Protein AF-A0A7S3TWI8-F1 (afdb_monomer)

Sequence (221 aa):
LSREEDKVALEAALCFAFPWSSYYAAEALQLSGIVAILFCGIVMATYTRVNLSHHARELTTEMFECLASIAEAFVFNYLGMAFFTFPILRSDISWRLALITLLACFVGRLHVFFFLPLTNAVRRRIARQHAEVEGKSGTSDAAHRAQRIMQAMRDAILTPAHAFVLWFSGLRGGVAFAIAAAAYGDSSFPAPCEATHTCTGEELSPGLAILQATLLIAVFT

Foldseek 3Di:
DVVVVVVLVVLLVCVVVQLVVQLVVCVVVVHHSPVRSVVSVVVCVPPVLVVHDPSSNVVNVVVVVVVVVVVLVVLLVVLLVVVVVDPPVVDPVLVVLLVVLVVVLVVVLVVLVVCLVVVLVVLVVVLVVLLVVLVVVPDPVSVVVNVVVVVVSVVVNQDVVNSVVVSQVQQVLVVVSVVSCVVPVPDDDDDDDDDDDDPDDDPDPVVNSVVSSVSSSSSRD

Mean predicted aligned error: 14.89 Å

Radius of gyration: 25.78 Å; Cα contacts (8 Å, |Δi|>4): 95; chains: 1; bounding box: 68×39×69 Å

Structure (mmCIF, N/CA/C/O backbone):
data_AF-A0A7S3TWI8-F1
#
_entry.id   AF-A0A7S3TWI8-F1
#
loop_
_atom_site.group_PDB
_atom_site.id
_atom_site.type_symbol
_atom_site.label_atom_id
_atom_site.label_alt_id
_atom_site.label_comp_id
_atom_site.label_asym_id
_atom_site.label_entity_id
_atom_site.label_seq_id
_atom_site.pdbx_PDB_ins_code
_atom_site.Cartn_x
_atom_site.Cartn_y
_atom_site.Cartn_z
_atom_site.occupancy
_atom_site.B_iso_or_equiv
_atom_site.auth_seq_id
_atom_site.auth_comp_id
_atom_site.auth_asym_id
_atom_site.auth_atom_id
_atom_site.pdbx_PDB_model_num
ATOM 1 N N . LEU A 1 1 ? 12.030 13.065 30.349 1.00 62.41 1 LEU A N 1
ATOM 2 C CA . LEU A 1 1 ? 12.008 13.362 28.905 1.00 62.41 1 LEU A CA 1
ATOM 3 C C . LEU A 1 1 ? 12.828 12.332 28.143 1.00 62.41 1 LEU A C 1
ATOM 5 O O . LEU A 1 1 ? 12.191 11.478 27.553 1.00 62.41 1 LEU A O 1
ATOM 9 N N . SER A 1 2 ? 14.152 12.265 28.320 1.00 71.56 2 SER A N 1
ATOM 10 C CA . SER A 1 2 ? 15.013 11.270 27.642 1.00 71.56 2 SER A CA 1
ATOM 11 C C . SER A 1 2 ? 14.509 9.818 27.703 1.00 71.56 2 SER A C 1
ATOM 13 O O . SER A 1 2 ? 14.341 9.178 26.677 1.00 71.56 2 SER A O 1
ATOM 15 N N . ARG A 1 3 ? 14.141 9.316 28.892 1.00 75.06 3 ARG A N 1
ATOM 16 C CA . ARG A 1 3 ? 13.665 7.924 29.047 1.00 75.06 3 ARG A CA 1
ATOM 17 C C . ARG A 1 3 ? 12.350 7.615 28.316 1.00 75.06 3 ARG A C 1
ATOM 19 O O . ARG A 1 3 ? 12.053 6.452 28.078 1.00 75.06 3 ARG A O 1
ATOM 26 N N . GLU A 1 4 ? 11.523 8.621 28.045 1.00 76.31 4 GLU A N 1
ATOM 27 C CA . GLU A 1 4 ? 10.271 8.427 27.299 1.00 76.31 4 GLU A CA 1
ATOM 28 C C . GLU A 1 4 ? 10.533 8.455 25.787 1.00 76.31 4 GLU A C 1
ATOM 30 O O . GLU A 1 4 ? 9.975 7.635 25.064 1.00 76.31 4 GLU A O 1
ATOM 35 N N . GLU A 1 5 ? 11.454 9.306 25.327 1.00 79.31 5 GLU A N 1
ATOM 36 C CA . GLU A 1 5 ? 11.923 9.322 23.934 1.00 79.31 5 GLU A CA 1
ATOM 37 C C . GLU A 1 5 ? 12.605 7.996 23.556 1.00 79.31 5 GLU A C 1
ATOM 39 O O . GLU A 1 5 ? 12.303 7.424 22.508 1.00 79.31 5 GLU A O 1
ATOM 44 N N . ASP A 1 6 ? 13.426 7.438 24.453 1.00 85.50 6 ASP A N 1
ATOM 45 C CA . ASP A 1 6 ? 14.105 6.152 24.244 1.00 85.50 6 ASP A CA 1
ATOM 46 C C . ASP A 1 6 ? 13.117 4.986 24.058 1.00 85.50 6 ASP A C 1
ATOM 48 O O . ASP A 1 6 ? 13.325 4.100 23.226 1.00 85.50 6 ASP A O 1
ATOM 52 N N . LYS A 1 7 ? 12.011 4.981 24.816 1.00 85.38 7 LYS A N 1
ATOM 53 C CA . LYS A 1 7 ? 10.968 3.946 24.706 1.00 85.38 7 LYS A CA 1
ATOM 54 C C . LYS A 1 7 ? 10.235 4.028 23.376 1.00 85.38 7 LYS A C 1
ATOM 56 O O . LYS A 1 7 ? 10.020 3.004 22.738 1.00 85.38 7 LYS A O 1
ATOM 61 N N . VAL A 1 8 ? 9.874 5.239 22.957 1.00 88.56 8 VAL A N 1
ATOM 62 C CA . VAL A 1 8 ? 9.169 5.476 21.693 1.00 88.56 8 VAL A CA 1
ATOM 63 C C . VAL A 1 8 ? 10.045 5.080 20.507 1.00 88.56 8 VAL A C 1
ATOM 65 O O . VAL A 1 8 ? 9.573 4.407 19.590 1.00 88.56 8 VAL A O 1
ATOM 68 N N . ALA A 1 9 ? 11.335 5.423 20.548 1.00 87.69 9 ALA A N 1
ATOM 69 C CA . ALA A 1 9 ? 12.296 5.013 19.531 1.00 87.69 9 ALA A CA 1
ATOM 70 C C . ALA A 1 9 ? 12.460 3.485 19.476 1.00 87.69 9 ALA A C 1
ATOM 72 O O . ALA A 1 9 ? 12.490 2.914 18.386 1.00 87.69 9 ALA A O 1
ATOM 73 N N . LEU A 1 10 ? 12.512 2.808 20.630 1.00 90.94 10 LEU A N 1
ATOM 74 C CA . LEU A 1 10 ? 12.587 1.346 20.694 1.00 90.94 10 LEU A CA 1
ATOM 75 C C . LEU A 1 10 ? 11.325 0.680 20.129 1.00 90.94 10 LEU A C 1
ATOM 77 O O . LEU A 1 10 ? 11.427 -0.257 19.340 1.00 90.94 10 LEU A O 1
ATOM 81 N N . GLU A 1 11 ? 10.143 1.171 20.502 1.00 91.56 11 GLU A N 1
ATOM 82 C CA . GLU A 1 11 ? 8.857 0.696 19.981 1.00 91.56 11 GLU A CA 1
ATOM 83 C C . GLU A 1 11 ? 8.788 0.830 18.452 1.00 91.56 11 GLU A C 1
ATOM 85 O O . GLU A 1 11 ? 8.408 -0.119 17.760 1.00 91.56 11 GLU A O 1
ATOM 90 N N . ALA A 1 12 ? 9.219 1.975 17.913 1.00 88.62 12 ALA A N 1
ATOM 91 C CA . ALA A 1 12 ? 9.273 2.211 16.475 1.00 88.62 12 ALA A CA 1
ATOM 92 C C . ALA A 1 12 ? 10.306 1.313 15.775 1.00 88.62 12 ALA A C 1
ATOM 94 O O . ALA A 1 12 ? 9.995 0.689 14.759 1.00 88.62 12 ALA A O 1
ATOM 95 N N . ALA A 1 13 ? 11.511 1.183 16.335 1.00 90.81 13 ALA A N 1
ATOM 96 C CA . ALA A 1 13 ? 12.565 0.335 15.784 1.00 90.81 13 ALA A CA 1
ATOM 97 C C . ALA A 1 13 ? 12.145 -1.141 15.730 1.00 90.81 13 ALA A C 1
ATOM 99 O O . ALA A 1 13 ? 12.378 -1.810 14.724 1.00 90.81 13 ALA A O 1
ATOM 100 N N . LEU A 1 14 ? 11.472 -1.644 16.771 1.00 90.88 14 LEU A N 1
ATOM 101 C CA . LEU A 1 14 ? 10.926 -3.001 16.786 1.00 90.88 14 LEU A CA 1
ATOM 102 C C . LEU A 1 14 ? 9.854 -3.186 15.707 1.00 90.88 14 LEU A C 1
ATOM 104 O O . LEU A 1 14 ? 9.882 -4.191 14.996 1.00 90.88 14 LEU A O 1
ATOM 108 N N . CYS A 1 15 ? 8.964 -2.204 15.522 1.00 90.81 15 CYS A N 1
ATOM 109 C CA . CYS A 1 15 ? 7.958 -2.242 14.455 1.00 90.81 15 CYS A CA 1
ATOM 110 C C . CYS A 1 15 ? 8.570 -2.340 13.052 1.00 90.81 15 CYS A C 1
ATOM 112 O O . CYS A 1 15 ? 7.962 -2.947 12.174 1.00 90.81 15 CYS A O 1
ATOM 114 N N . PHE A 1 16 ? 9.772 -1.795 12.843 1.00 90.44 16 PHE A N 1
ATOM 115 C CA . PHE A 1 16 ? 10.520 -1.966 11.598 1.00 90.44 16 PHE A CA 1
ATOM 116 C C . PHE A 1 16 ? 11.295 -3.284 11.540 1.00 90.44 16 PHE A C 1
ATOM 118 O O . PHE A 1 16 ? 11.288 -3.952 10.510 1.00 90.44 16 PHE A O 1
ATOM 125 N N . ALA A 1 17 ? 11.945 -3.696 12.626 1.00 93.75 17 ALA A N 1
ATOM 126 C CA . ALA A 1 17 ? 12.810 -4.873 12.637 1.00 93.75 17 ALA A CA 1
ATOM 127 C C . ALA A 1 17 ? 12.046 -6.198 12.456 1.00 93.75 17 ALA A C 1
ATOM 129 O O . ALA A 1 17 ? 12.534 -7.093 11.766 1.00 93.75 17 ALA A O 1
ATOM 130 N N . PHE A 1 18 ? 10.851 -6.335 13.043 1.00 93.44 18 PHE A N 1
ATOM 131 C CA . PHE A 1 18 ? 10.035 -7.555 12.951 1.00 93.44 18 PHE A CA 1
ATOM 132 C C . PHE A 1 18 ? 9.629 -7.963 11.521 1.00 93.44 18 PHE A C 1
ATOM 134 O O . PHE A 1 18 ? 9.806 -9.132 11.168 1.00 93.44 18 PHE A O 1
ATOM 141 N N . PRO A 1 19 ? 9.113 -7.064 10.663 1.00 94.25 19 PRO A N 1
ATOM 142 C CA . PRO A 1 19 ? 8.796 -7.435 9.287 1.00 94.25 19 PRO A CA 1
ATOM 143 C C . PRO A 1 19 ? 10.046 -7.868 8.504 1.00 94.25 19 PRO A C 1
ATOM 145 O O . PRO A 1 19 ? 10.011 -8.901 7.833 1.00 94.25 19 PRO A O 1
ATOM 148 N N . TRP A 1 20 ? 11.174 -7.164 8.651 1.00 94.69 20 TRP A N 1
ATOM 149 C CA . TRP A 1 20 ? 12.436 -7.547 8.004 1.00 94.69 20 TRP A CA 1
ATOM 150 C C . TRP A 1 20 ? 12.973 -8.896 8.491 1.00 94.69 20 TRP A C 1
ATOM 152 O O . TRP A 1 20 ? 13.424 -9.704 7.682 1.00 94.69 20 TRP A O 1
ATOM 162 N N . SER A 1 21 ? 12.892 -9.187 9.791 1.00 96.38 21 SER A N 1
ATOM 163 C CA . SER A 1 21 ? 13.320 -10.489 10.311 1.00 96.38 21 SER A CA 1
ATOM 164 C C . SER A 1 21 ? 12.441 -11.625 9.786 1.00 96.38 21 SER A C 1
ATOM 166 O O . SER A 1 21 ? 12.972 -12.670 9.413 1.00 96.38 21 SER A O 1
ATOM 168 N N . SER A 1 22 ? 11.125 -11.407 9.664 1.00 96.44 22 SER A N 1
ATOM 169 C CA . SER A 1 22 ? 10.206 -12.385 9.067 1.00 96.44 22 SER A CA 1
ATOM 170 C C . SER A 1 22 ? 10.536 -12.677 7.599 1.00 96.44 22 SER A C 1
ATOM 172 O O . SER A 1 22 ? 10.487 -13.834 7.181 1.00 96.44 22 SER A O 1
ATOM 174 N N . TYR A 1 23 ? 10.948 -11.652 6.845 1.00 96.81 23 TYR A N 1
ATOM 175 C CA . TYR A 1 23 ? 11.393 -11.791 5.462 1.00 96.81 23 TYR A CA 1
ATOM 176 C C . TYR A 1 23 ? 12.646 -12.666 5.372 1.00 96.81 23 TYR A C 1
ATOM 178 O O . TYR A 1 23 ? 12.634 -13.696 4.701 1.00 96.81 23 TYR A O 1
ATOM 186 N N . TYR A 1 24 ? 13.711 -12.303 6.096 1.00 97.12 24 TYR A N 1
ATOM 187 C CA . TYR A 1 24 ? 14.972 -13.049 6.053 1.00 97.12 24 TYR A CA 1
ATOM 188 C C . TYR A 1 24 ? 14.833 -14.476 6.592 1.00 97.12 24 TYR A C 1
ATOM 190 O O . TYR A 1 24 ? 15.466 -15.388 6.066 1.00 97.12 24 TYR A O 1
ATOM 198 N N . ALA A 1 25 ? 13.993 -14.692 7.608 1.00 96.69 25 ALA A N 1
ATOM 199 C CA . ALA A 1 25 ? 13.711 -16.028 8.124 1.00 96.69 25 ALA A CA 1
ATOM 200 C C . ALA A 1 25 ? 12.997 -16.908 7.086 1.00 96.69 25 ALA A C 1
ATOM 202 O O . ALA A 1 25 ? 13.341 -18.078 6.940 1.00 96.69 25 ALA A O 1
ATOM 203 N N . ALA A 1 26 ? 12.030 -16.359 6.344 1.00 96.94 26 ALA A N 1
ATOM 204 C CA . ALA A 1 26 ? 11.348 -17.088 5.278 1.00 96.94 26 ALA A CA 1
ATOM 205 C C . ALA A 1 26 ? 12.288 -17.406 4.103 1.00 96.94 26 ALA A C 1
ATOM 207 O O . ALA A 1 26 ? 12.295 -18.541 3.629 1.00 96.94 26 ALA A O 1
ATOM 208 N N . GLU A 1 27 ? 13.136 -16.457 3.701 1.00 95.88 27 GLU A N 1
ATOM 209 C CA . GLU A 1 27 ? 14.161 -16.679 2.672 1.00 95.88 27 GLU A CA 1
ATOM 210 C C . GLU A 1 27 ? 15.177 -17.754 3.100 1.00 95.88 27 GLU A C 1
ATOM 212 O O . GLU A 1 27 ? 15.532 -18.627 2.310 1.00 95.88 27 GLU A O 1
ATOM 217 N N . ALA A 1 28 ? 15.587 -17.771 4.376 1.00 96.75 28 ALA A N 1
ATOM 218 C CA . ALA A 1 28 ? 16.471 -18.807 4.917 1.00 96.75 28 ALA A CA 1
ATOM 219 C C . ALA A 1 28 ? 15.853 -20.218 4.858 1.00 96.75 28 ALA A C 1
ATOM 221 O O . ALA A 1 28 ? 16.578 -21.208 4.767 1.00 96.75 28 ALA A O 1
ATOM 222 N N . LEU A 1 29 ? 14.521 -20.312 4.880 1.00 96.00 29 LEU A N 1
ATOM 223 C CA . LEU A 1 29 ? 13.762 -21.556 4.737 1.00 96.00 29 LEU A CA 1
ATOM 224 C C . LEU A 1 29 ? 13.368 -21.865 3.280 1.00 96.00 29 LEU A C 1
ATOM 226 O O . LEU A 1 29 ? 12.609 -22.804 3.054 1.00 96.00 29 LEU A O 1
ATOM 230 N N . GLN A 1 30 ? 13.865 -21.098 2.301 1.00 95.81 30 GLN A N 1
ATOM 231 C CA . GLN A 1 30 ? 13.493 -21.197 0.881 1.00 95.81 30 GLN A CA 1
ATOM 232 C C . GLN A 1 30 ? 11.979 -21.035 0.621 1.00 95.81 30 GLN A C 1
ATOM 234 O O . GLN A 1 30 ? 11.425 -21.614 -0.314 1.00 95.81 30 GLN A O 1
ATOM 239 N N . LEU A 1 31 ? 11.295 -20.244 1.452 1.00 94.69 31 LEU A N 1
ATOM 240 C CA . LEU A 1 31 ? 9.891 -19.858 1.286 1.00 94.69 31 LEU A CA 1
ATOM 241 C C . LEU A 1 31 ? 9.788 -18.431 0.728 1.00 94.69 31 LEU A C 1
ATOM 243 O O . LEU A 1 31 ? 10.772 -17.704 0.661 1.00 94.69 31 LEU A O 1
ATOM 247 N N . SER A 1 32 ? 8.582 -17.998 0.347 1.00 95.94 32 SER A N 1
ATOM 248 C CA . SER A 1 32 ? 8.377 -16.633 -0.156 1.00 95.94 32 SER A CA 1
ATOM 249 C C . SER A 1 32 ? 8.511 -15.595 0.965 1.00 95.94 32 SER A C 1
ATOM 251 O O . SER A 1 32 ? 7.577 -15.404 1.752 1.00 95.94 32 SER A O 1
ATOM 253 N N . GLY A 1 33 ? 9.635 -14.870 0.998 1.00 95.12 33 GLY A N 1
ATOM 254 C CA . GLY A 1 33 ? 9.847 -13.762 1.930 1.00 95.12 33 GLY A CA 1
ATOM 255 C C . GLY A 1 33 ? 8.804 -12.654 1.788 1.00 95.12 33 GLY A C 1
ATOM 256 O O . GLY A 1 33 ? 8.334 -12.109 2.786 1.00 95.12 33 GLY A O 1
ATOM 257 N N . ILE A 1 34 ? 8.364 -12.377 0.555 1.00 95.38 34 ILE A N 1
ATOM 258 C CA . ILE A 1 34 ? 7.369 -11.337 0.238 1.00 95.38 34 ILE A CA 1
ATOM 259 C C . ILE A 1 34 ? 6.007 -11.649 0.877 1.00 95.38 34 ILE A C 1
ATOM 261 O O . ILE A 1 34 ? 5.357 -10.770 1.444 1.00 95.38 34 ILE A O 1
ATOM 265 N N . VAL A 1 35 ? 5.564 -12.907 0.820 1.00 95.81 35 VAL A N 1
ATOM 266 C CA . VAL A 1 35 ? 4.292 -13.309 1.442 1.00 95.81 35 VAL A CA 1
ATOM 267 C C . VAL A 1 35 ? 4.413 -13.299 2.970 1.00 95.81 35 VAL A C 1
ATOM 269 O O . VAL A 1 35 ? 3.480 -12.878 3.656 1.00 95.81 35 VAL A O 1
ATOM 272 N N . ALA A 1 36 ? 5.570 -13.698 3.508 1.00 96.38 36 ALA A N 1
ATOM 273 C CA . ALA A 1 36 ? 5.826 -13.700 4.947 1.00 96.38 36 ALA A CA 1
ATOM 274 C C . ALA A 1 36 ? 5.794 -12.286 5.554 1.00 96.38 36 ALA A C 1
ATOM 276 O O . ALA A 1 36 ? 5.080 -12.061 6.535 1.00 96.38 36 ALA A O 1
ATOM 277 N N . ILE A 1 37 ? 6.491 -11.320 4.943 1.00 95.88 37 ILE A N 1
ATOM 278 C CA . ILE A 1 37 ? 6.508 -9.928 5.420 1.00 95.88 37 ILE A CA 1
ATOM 279 C C . ILE A 1 37 ? 5.125 -9.270 5.323 1.00 95.88 37 ILE A C 1
ATOM 281 O O . ILE A 1 37 ? 4.737 -8.523 6.223 1.00 95.88 37 ILE A O 1
ATOM 285 N N . LEU A 1 38 ? 4.334 -9.600 4.293 1.00 94.25 38 LEU A N 1
ATOM 286 C CA . LEU A 1 38 ? 2.958 -9.117 4.149 1.00 94.25 38 LEU A CA 1
ATOM 287 C C . LEU A 1 38 ? 2.053 -9.650 5.263 1.00 94.25 38 LEU A C 1
ATOM 289 O O . LEU A 1 38 ? 1.333 -8.878 5.899 1.00 94.25 38 LEU A O 1
ATOM 293 N N . PHE A 1 39 ? 2.108 -10.954 5.539 1.00 94.31 39 PHE A N 1
ATOM 294 C CA . PHE A 1 39 ? 1.315 -11.540 6.617 1.00 94.31 39 PHE A CA 1
ATOM 295 C C . PHE A 1 39 ? 1.734 -10.990 7.986 1.00 94.31 39 PHE A C 1
ATOM 297 O O . PHE A 1 39 ? 0.877 -10.624 8.791 1.00 94.31 39 PHE A O 1
ATOM 304 N N . CYS A 1 40 ? 3.042 -10.842 8.221 1.00 94.50 40 CYS A N 1
ATOM 305 C CA . CYS A 1 40 ? 3.571 -10.183 9.412 1.00 94.50 40 CYS A CA 1
ATOM 306 C C . CYS A 1 40 ? 3.000 -8.761 9.565 1.00 94.50 40 CYS A C 1
ATOM 308 O O . CYS A 1 40 ? 2.485 -8.417 10.630 1.00 94.50 40 CYS A O 1
ATOM 310 N N . GLY A 1 41 ? 2.988 -7.969 8.487 1.00 93.50 41 GLY A N 1
ATOM 311 C CA . GLY A 1 41 ? 2.385 -6.633 8.448 1.00 93.50 41 GLY A CA 1
ATOM 312 C C . GLY A 1 41 ? 0.907 -6.610 8.851 1.00 93.50 41 GLY A C 1
ATOM 313 O O . GLY A 1 41 ? 0.506 -5.794 9.681 1.00 93.50 41 GLY A O 1
ATOM 314 N N . ILE A 1 42 ? 0.098 -7.538 8.328 1.00 93.12 42 ILE A N 1
ATOM 315 C CA . ILE A 1 42 ? -1.338 -7.647 8.652 1.00 93.12 42 ILE A CA 1
ATOM 316 C C . ILE A 1 42 ? -1.550 -7.971 10.139 1.00 93.12 42 ILE A C 1
ATOM 318 O O . ILE A 1 42 ? -2.394 -7.361 10.805 1.00 93.12 42 ILE A O 1
ATOM 322 N N . VAL A 1 43 ? -0.768 -8.910 10.677 1.00 94.12 43 VAL A N 1
ATOM 323 C CA . VAL A 1 43 ? -0.815 -9.279 12.098 1.00 94.12 43 VAL A CA 1
ATOM 324 C C . VAL A 1 43 ? -0.435 -8.073 12.965 1.00 94.12 43 VAL A C 1
ATOM 326 O O . VAL A 1 43 ? -1.167 -7.728 13.896 1.00 94.12 43 VAL A O 1
ATOM 329 N N . MET A 1 44 ? 0.641 -7.357 12.627 1.00 92.19 44 MET A N 1
ATOM 330 C CA . MET A 1 44 ? 1.062 -6.164 13.370 1.00 92.19 44 MET A CA 1
ATOM 331 C C . MET A 1 44 ? 0.037 -5.026 13.309 1.00 92.19 44 MET A C 1
ATOM 333 O O . MET A 1 44 ? -0.172 -4.330 14.306 1.00 92.19 44 MET A O 1
ATOM 337 N N . ALA A 1 45 ? -0.665 -4.865 12.183 1.00 90.25 45 ALA A N 1
ATOM 338 C CA . ALA A 1 45 ? -1.720 -3.865 12.042 1.00 90.25 45 ALA A CA 1
ATOM 339 C C . ALA A 1 45 ? -2.873 -4.065 13.044 1.00 90.25 45 ALA A C 1
ATOM 341 O O . ALA A 1 45 ? -3.508 -3.086 13.446 1.00 90.25 45 ALA A O 1
ATOM 342 N N . THR A 1 46 ? -3.116 -5.315 13.452 1.00 87.44 46 THR A N 1
ATOM 343 C CA . THR A 1 46 ? -4.219 -5.709 14.341 1.00 87.44 46 THR A CA 1
ATOM 344 C C . THR A 1 46 ? -3.784 -5.789 15.804 1.00 87.44 46 THR A C 1
ATOM 346 O O . THR A 1 46 ? -4.491 -5.296 16.679 1.00 87.44 46 THR A O 1
ATOM 349 N N . TYR A 1 47 ? -2.619 -6.382 16.076 1.00 89.50 47 TYR A N 1
ATOM 350 C CA . TYR A 1 47 ? -2.157 -6.643 17.445 1.00 89.50 47 TYR A CA 1
ATOM 351 C C . TYR A 1 47 ? -1.157 -5.604 17.953 1.00 89.50 47 TYR A C 1
ATOM 353 O O . TYR A 1 47 ? -1.273 -5.133 19.082 1.00 89.50 47 TYR A O 1
ATOM 361 N N . THR A 1 48 ? -0.192 -5.198 17.129 1.00 88.25 48 THR A N 1
ATOM 362 C CA . THR A 1 48 ? 0.864 -4.274 17.565 1.00 88.25 48 THR A CA 1
ATOM 363 C C . THR A 1 48 ? 0.325 -2.851 17.695 1.00 88.25 48 THR A C 1
ATOM 365 O O . THR A 1 48 ? 0.622 -2.175 18.677 1.00 88.25 48 THR A O 1
ATOM 368 N N . ARG A 1 49 ? -0.550 -2.402 16.780 1.00 84.12 49 ARG A N 1
ATOM 369 C CA . ARG A 1 49 ? -1.101 -1.027 16.799 1.00 84.12 49 ARG A CA 1
ATOM 370 C C . ARG A 1 49 ? -1.914 -0.662 18.037 1.00 84.12 49 ARG A C 1
ATOM 372 O O . ARG A 1 49 ? -1.986 0.521 18.360 1.00 84.12 49 ARG A O 1
ATOM 379 N N . VAL A 1 50 ? -2.532 -1.634 18.707 1.00 86.69 50 VAL A N 1
ATOM 380 C CA . VAL A 1 50 ? -3.294 -1.388 19.946 1.00 86.69 50 VAL A CA 1
ATOM 381 C C . VAL A 1 50 ? -2.416 -1.411 21.196 1.00 86.69 50 VAL A C 1
ATOM 383 O O . VAL A 1 50 ? -2.826 -0.890 22.227 1.00 86.69 50 VAL A O 1
ATOM 386 N N . ASN A 1 51 ? -1.225 -2.005 21.102 1.00 87.31 51 ASN A N 1
ATOM 387 C CA . ASN A 1 51 ? -0.287 -2.149 22.213 1.00 87.31 51 ASN A CA 1
ATOM 388 C C . ASN A 1 51 ? 0.825 -1.083 22.206 1.00 87.31 51 ASN A C 1
ATOM 390 O O . ASN A 1 51 ? 1.526 -0.918 23.198 1.00 87.31 51 ASN A O 1
ATOM 394 N N . LEU A 1 52 ? 0.996 -0.372 21.091 1.00 86.56 52 LEU A N 1
ATOM 395 C CA . LEU A 1 52 ? 1.919 0.756 20.955 1.00 86.56 52 LEU A CA 1
ATOM 396 C C . LEU A 1 52 ? 1.467 1.968 21.774 1.00 86.56 52 LEU A C 1
ATOM 398 O O . LEU A 1 52 ? 0.271 2.263 21.870 1.00 86.56 52 LEU A O 1
ATOM 402 N N . SER A 1 53 ? 2.434 2.726 22.294 1.00 88.38 53 SER A N 1
ATOM 403 C CA . SER A 1 53 ? 2.157 4.039 22.872 1.00 88.38 53 SER A CA 1
ATOM 404 C C . SER A 1 53 ? 1.588 4.996 21.812 1.00 88.38 53 SER A C 1
ATOM 406 O O . SER A 1 53 ? 1.851 4.862 20.614 1.00 88.38 53 SER A O 1
ATOM 408 N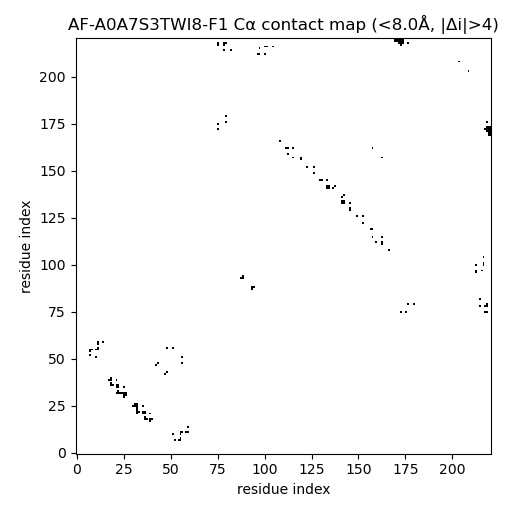 N . HIS A 1 54 ? 0.793 5.987 22.234 1.00 87.69 54 HIS A N 1
ATOM 409 C CA . HIS A 1 54 ? 0.140 6.916 21.300 1.00 87.69 54 HIS A CA 1
ATOM 410 C C . HIS A 1 54 ? 1.152 7.640 20.401 1.00 87.69 54 HIS A C 1
ATOM 412 O O . HIS A 1 54 ? 0.954 7.724 19.191 1.00 87.69 54 HIS A O 1
ATOM 418 N N . HIS A 1 55 ? 2.259 8.094 20.994 1.00 86.44 55 HIS A N 1
ATOM 419 C CA . HIS A 1 55 ? 3.310 8.812 20.283 1.00 86.44 55 HIS A CA 1
ATOM 420 C C . HIS A 1 55 ? 4.078 7.901 19.310 1.00 86.44 55 HIS A C 1
ATOM 422 O O . HIS A 1 55 ? 4.305 8.286 18.165 1.00 86.44 55 HIS A O 1
ATOM 428 N N . ALA A 1 56 ? 4.400 6.662 19.707 1.00 86.75 56 ALA A N 1
ATOM 429 C CA . ALA A 1 56 ? 5.038 5.696 18.809 1.00 86.75 56 ALA A CA 1
ATOM 430 C C . ALA A 1 56 ? 4.122 5.282 17.651 1.00 86.75 56 ALA A C 1
ATOM 432 O O . ALA A 1 56 ? 4.593 5.058 16.536 1.00 86.75 56 ALA A O 1
ATOM 433 N N . ARG A 1 57 ? 2.807 5.202 17.879 1.00 89.38 57 ARG A N 1
ATOM 434 C CA . ARG A 1 57 ? 1.830 4.876 16.833 1.00 89.38 57 ARG A CA 1
ATOM 435 C C . ARG A 1 57 ? 1.759 5.951 15.748 1.00 89.38 57 ARG A C 1
ATOM 437 O O . ARG A 1 57 ? 1.700 5.608 14.570 1.00 89.38 57 ARG A O 1
ATOM 444 N N . GLU A 1 58 ? 1.744 7.222 16.136 1.00 89.31 58 GLU A N 1
ATOM 445 C CA . GLU A 1 58 ? 1.775 8.341 15.186 1.00 89.31 58 GLU A CA 1
ATOM 446 C C . GLU A 1 58 ? 3.088 8.335 14.406 1.00 89.31 58 GLU A C 1
ATOM 448 O O . GLU A 1 58 ? 3.068 8.259 13.182 1.00 89.31 58 GLU A O 1
ATOM 453 N N . LEU A 1 59 ? 4.220 8.275 15.116 1.00 89.38 59 LEU A N 1
ATOM 454 C CA . LEU A 1 59 ? 5.546 8.245 14.503 1.00 89.38 59 LEU A CA 1
ATOM 455 C C . LEU A 1 59 ? 5.696 7.097 13.494 1.00 89.38 59 LEU A C 1
ATOM 457 O O . LEU A 1 59 ? 6.118 7.317 12.364 1.00 89.38 59 LEU A O 1
ATOM 461 N N . THR A 1 60 ? 5.334 5.871 13.878 1.00 90.31 60 THR A N 1
ATOM 462 C CA . THR A 1 60 ? 5.436 4.705 12.984 1.00 90.31 60 THR A CA 1
ATOM 463 C C . THR A 1 60 ? 4.523 4.826 11.770 1.00 90.31 60 THR A C 1
ATOM 465 O O . THR A 1 60 ? 4.945 4.462 10.677 1.00 90.31 60 THR A O 1
ATOM 468 N N . THR A 1 61 ? 3.309 5.361 11.928 1.00 89.81 61 THR A N 1
ATOM 469 C CA . THR A 1 61 ? 2.377 5.561 10.806 1.00 89.81 61 THR A CA 1
ATOM 470 C C . THR A 1 61 ? 2.959 6.544 9.790 1.00 89.81 61 THR A C 1
ATOM 472 O O . THR A 1 61 ? 3.083 6.192 8.620 1.00 89.81 61 THR A O 1
ATOM 475 N N . GLU A 1 62 ? 3.429 7.705 10.247 1.00 90.06 62 GLU A N 1
ATOM 476 C CA . GLU A 1 62 ? 4.074 8.716 9.396 1.00 90.06 62 GLU A CA 1
ATOM 477 C C . GLU A 1 62 ? 5.342 8.175 8.717 1.00 90.06 62 GLU A C 1
ATOM 479 O O . GLU A 1 62 ? 5.578 8.393 7.528 1.00 90.06 62 GLU A O 1
ATOM 484 N N . MET A 1 63 ? 6.158 7.401 9.442 1.00 89.69 63 MET A N 1
ATOM 485 C CA . MET A 1 63 ? 7.347 6.765 8.869 1.00 89.69 63 MET A CA 1
ATOM 486 C C . MET A 1 63 ? 6.989 5.759 7.770 1.00 89.69 63 MET A C 1
ATOM 488 O O . MET A 1 63 ? 7.646 5.751 6.729 1.00 89.69 63 MET A O 1
ATOM 492 N N . PHE A 1 64 ? 5.968 4.917 7.967 1.00 90.38 64 PHE A N 1
ATOM 493 C CA . PHE A 1 64 ? 5.525 3.966 6.942 1.00 90.38 64 PHE A CA 1
ATOM 494 C C . PHE A 1 64 ? 4.919 4.669 5.724 1.00 90.38 64 PHE A C 1
ATOM 496 O O . PHE A 1 64 ? 5.176 4.236 4.603 1.00 90.38 64 PHE A O 1
ATOM 503 N N . GLU A 1 65 ? 4.178 5.762 5.912 1.00 88.19 65 GLU A N 1
ATOM 504 C CA . GLU A 1 65 ? 3.659 6.579 4.807 1.00 88.19 65 GLU A CA 1
ATOM 505 C C . GLU A 1 65 ? 4.791 7.241 4.011 1.00 88.19 65 GLU A C 1
ATOM 507 O O . GLU A 1 65 ? 4.808 7.181 2.779 1.00 88.19 65 GLU A O 1
ATOM 512 N N . CYS A 1 66 ? 5.790 7.795 4.702 1.00 88.31 66 CYS A N 1
ATOM 513 C CA . CYS A 1 66 ? 6.973 8.374 4.073 1.00 88.31 66 CYS A CA 1
ATOM 514 C C . CYS A 1 66 ? 7.776 7.319 3.295 1.00 88.31 66 CYS A C 1
ATOM 516 O O . CYS A 1 66 ? 8.114 7.527 2.131 1.00 88.31 66 CYS A O 1
ATOM 518 N N . LEU A 1 67 ? 8.024 6.148 3.892 1.00 89.00 67 LEU A N 1
ATOM 519 C CA . LEU A 1 67 ? 8.727 5.046 3.230 1.00 89.00 67 LEU A CA 1
ATOM 520 C C . LEU A 1 67 ? 7.955 4.494 2.033 1.00 89.00 67 LEU A C 1
ATOM 522 O O . LEU A 1 67 ? 8.573 4.194 1.015 1.00 89.00 67 LEU A O 1
ATOM 526 N N . ALA A 1 68 ? 6.629 4.381 2.129 1.00 86.94 68 ALA A N 1
ATOM 527 C CA . ALA A 1 68 ? 5.791 3.965 1.012 1.00 86.94 68 ALA A CA 1
ATOM 528 C C . ALA A 1 68 ? 5.865 4.974 -0.142 1.00 86.94 68 ALA A C 1
ATOM 530 O O . ALA A 1 68 ? 6.057 4.568 -1.283 1.00 86.94 68 ALA A O 1
ATOM 531 N N . SER A 1 69 ? 5.805 6.274 0.158 1.00 80.19 69 SER A N 1
ATOM 532 C CA . SER A 1 69 ? 5.954 7.350 -0.831 1.00 80.19 69 SER A CA 1
ATOM 533 C C . SER A 1 69 ? 7.336 7.339 -1.499 1.00 80.19 69 SER A C 1
ATOM 535 O O . SER A 1 69 ? 7.457 7.445 -2.720 1.00 80.19 69 SER A O 1
ATOM 537 N N . ILE A 1 70 ? 8.399 7.136 -0.717 1.00 83.25 70 ILE A N 1
ATOM 538 C CA . ILE A 1 70 ? 9.767 7.018 -1.236 1.00 83.25 70 ILE A CA 1
ATOM 539 C C . ILE A 1 70 ? 9.911 5.763 -2.109 1.00 83.25 70 ILE A C 1
ATOM 541 O O . ILE A 1 70 ? 10.485 5.832 -3.194 1.00 83.25 70 ILE A O 1
ATOM 545 N N . ALA A 1 71 ? 9.380 4.619 -1.669 1.00 84.38 71 ALA A N 1
ATOM 546 C CA . ALA A 1 71 ? 9.400 3.378 -2.438 1.00 84.38 71 ALA A CA 1
ATOM 547 C C . ALA A 1 71 ? 8.607 3.506 -3.749 1.00 84.38 71 ALA A C 1
ATOM 549 O O . ALA A 1 71 ? 9.085 3.062 -4.792 1.00 84.38 71 ALA A O 1
ATOM 550 N N . GLU A 1 72 ? 7.443 4.162 -3.717 1.00 78.38 72 GLU A N 1
ATOM 551 C CA . GLU A 1 72 ? 6.648 4.508 -4.899 1.00 78.38 72 GLU A CA 1
ATOM 552 C C . GLU A 1 72 ? 7.480 5.346 -5.879 1.00 78.38 72 GLU A C 1
ATOM 554 O O . GLU A 1 72 ? 7.578 4.996 -7.055 1.00 78.38 72 GLU A O 1
ATOM 559 N N . ALA A 1 73 ? 8.171 6.385 -5.395 1.00 76.62 73 ALA A N 1
ATOM 560 C CA . ALA A 1 73 ? 9.044 7.216 -6.221 1.00 76.62 73 ALA A CA 1
ATOM 561 C C . ALA A 1 73 ? 10.225 6.431 -6.825 1.00 76.62 73 ALA A C 1
ATOM 563 O O . ALA A 1 73 ? 10.554 6.620 -7.998 1.00 76.62 73 ALA A O 1
ATOM 564 N N . PHE A 1 74 ? 10.850 5.526 -6.062 1.00 80.31 74 PHE A N 1
ATOM 565 C CA . PHE A 1 74 ? 11.947 4.686 -6.556 1.00 80.31 74 PHE A CA 1
ATOM 566 C C . PHE A 1 74 ? 11.496 3.721 -7.649 1.00 80.31 74 PHE A C 1
ATOM 568 O O . PHE A 1 74 ? 12.151 3.635 -8.691 1.00 80.31 74 PHE A O 1
ATOM 575 N N . VAL A 1 75 ? 10.384 3.014 -7.430 1.00 80.31 75 VAL A N 1
ATOM 576 C CA . VAL A 1 75 ? 9.809 2.107 -8.430 1.00 80.31 75 VAL A CA 1
ATOM 577 C C . VAL A 1 75 ? 9.424 2.900 -9.672 1.00 80.31 75 VAL A C 1
ATOM 579 O O . VAL A 1 75 ? 9.796 2.515 -10.777 1.00 80.31 75 VAL A O 1
ATOM 582 N N . PHE A 1 76 ? 8.766 4.046 -9.500 1.00 74.00 76 PHE A N 1
ATOM 583 C CA . PHE A 1 76 ? 8.380 4.899 -10.614 1.00 74.00 76 PHE A CA 1
ATOM 584 C C . PHE A 1 76 ? 9.591 5.340 -11.452 1.00 74.00 76 PHE A C 1
ATOM 586 O O . PHE A 1 76 ? 9.601 5.177 -12.672 1.00 74.00 76 PHE A O 1
ATOM 593 N N . ASN A 1 77 ? 10.645 5.839 -10.802 1.00 74.62 77 ASN A N 1
ATOM 594 C CA . ASN A 1 77 ? 11.869 6.251 -11.481 1.00 74.62 77 ASN A CA 1
ATOM 595 C C . ASN A 1 77 ? 12.555 5.076 -12.202 1.00 74.62 77 ASN A C 1
ATOM 597 O O . ASN A 1 77 ? 12.987 5.220 -13.343 1.00 74.62 77 ASN A O 1
ATOM 601 N N . TYR A 1 78 ? 12.627 3.901 -11.569 1.00 78.25 78 TYR A N 1
ATOM 602 C CA . TYR A 1 78 ? 13.218 2.704 -12.171 1.00 78.25 78 TYR A CA 1
ATOM 603 C C . TYR A 1 78 ? 12.476 2.265 -13.439 1.00 78.25 78 TYR A C 1
ATOM 605 O O . TYR A 1 78 ? 13.102 2.034 -14.475 1.00 78.25 78 TYR A O 1
ATOM 613 N N . LEU A 1 79 ? 11.143 2.201 -13.379 1.00 73.25 79 LEU A N 1
ATOM 614 C CA . LEU A 1 79 ? 10.308 1.853 -14.528 1.00 73.25 79 LEU A CA 1
ATOM 615 C C . LEU A 1 79 ? 10.422 2.917 -15.631 1.00 73.25 79 LEU A C 1
ATOM 617 O O . LEU A 1 79 ? 10.585 2.571 -16.799 1.00 73.25 79 LEU A O 1
ATOM 621 N N . GLY A 1 80 ? 10.421 4.204 -15.271 1.00 68.75 80 GLY A N 1
ATOM 622 C CA . GLY A 1 80 ? 10.619 5.306 -16.213 1.00 68.75 80 GLY A CA 1
ATOM 623 C C . GLY A 1 80 ? 11.954 5.217 -16.958 1.00 68.75 80 GLY A C 1
ATOM 624 O O . GLY A 1 80 ? 11.979 5.297 -18.183 1.00 68.75 80 GLY A O 1
ATOM 625 N N . MET A 1 81 ? 13.061 4.971 -16.250 1.00 68.62 81 MET A N 1
ATOM 626 C CA . MET A 1 81 ? 14.376 4.786 -16.878 1.00 68.62 81 MET A CA 1
ATOM 627 C C . MET A 1 81 ? 14.407 3.559 -17.795 1.00 68.62 81 MET A C 1
ATOM 629 O O . MET A 1 81 ? 14.870 3.655 -18.932 1.00 68.62 81 MET A O 1
ATOM 633 N N . ALA A 1 82 ? 13.870 2.422 -17.343 1.00 68.81 82 ALA A N 1
ATOM 634 C CA . ALA A 1 82 ? 13.796 1.206 -18.150 1.00 68.81 82 ALA A CA 1
ATOM 635 C C . ALA A 1 82 ? 13.005 1.424 -19.453 1.00 68.81 82 ALA A C 1
ATOM 637 O O . ALA A 1 82 ? 13.403 0.918 -20.501 1.00 68.81 82 ALA A O 1
ATOM 638 N N . PHE A 1 83 ? 11.943 2.233 -19.429 1.00 68.75 83 PHE A N 1
ATOM 639 C CA . PHE A 1 83 ? 11.194 2.593 -20.634 1.00 68.75 83 PHE A CA 1
ATOM 640 C C . PHE A 1 83 ? 12.056 3.323 -21.681 1.00 68.75 83 PHE A C 1
ATOM 642 O O . PHE A 1 83 ? 11.954 3.015 -22.867 1.00 68.75 83 PHE A O 1
ATOM 649 N N . PHE A 1 84 ? 12.932 4.246 -21.265 1.00 66.06 84 PHE A N 1
ATOM 650 C CA . PHE A 1 84 ? 13.809 4.983 -22.186 1.00 66.06 84 PHE A CA 1
ATOM 651 C C . PHE A 1 84 ? 15.026 4.177 -22.655 1.00 66.06 84 PHE A C 1
ATOM 653 O O . PHE A 1 84 ? 15.470 4.343 -23.789 1.00 66.06 84 PHE A O 1
ATOM 660 N N . THR A 1 85 ? 15.585 3.310 -21.805 1.00 65.88 85 THR A N 1
ATOM 661 C CA . THR A 1 85 ? 16.804 2.543 -22.123 1.00 65.88 85 THR A CA 1
ATOM 662 C C . THR A 1 85 ? 16.566 1.422 -23.136 1.00 65.88 85 THR A C 1
ATOM 664 O O . THR A 1 85 ? 17.486 1.060 -23.863 1.00 65.88 85 THR A O 1
ATOM 667 N N . PHE A 1 86 ? 15.357 0.867 -23.211 1.00 64.12 86 PHE A N 1
ATOM 668 C CA . PHE A 1 86 ? 15.035 -0.261 -24.084 1.00 64.12 86 PHE A CA 1
ATOM 669 C C . PHE A 1 86 ? 14.428 0.217 -25.424 1.00 64.12 86 PHE A C 1
ATOM 671 O O . PHE A 1 86 ? 13.226 0.478 -25.485 1.00 64.12 86 PHE A O 1
ATOM 678 N N . PRO A 1 87 ? 15.189 0.268 -26.545 1.00 56.78 87 PRO A N 1
ATOM 679 C CA . PRO A 1 87 ? 14.714 0.765 -27.847 1.00 56.78 87 PRO A CA 1
ATOM 680 C C . PRO A 1 87 ? 13.763 -0.210 -28.578 1.00 56.78 87 PRO A C 1
ATOM 682 O O . PRO A 1 87 ? 13.656 -0.195 -29.803 1.00 56.78 87 PRO A O 1
ATOM 685 N N . ILE A 1 88 ? 13.048 -1.069 -27.847 1.00 51.03 88 ILE A N 1
ATOM 686 C CA . ILE A 1 88 ? 12.092 -2.044 -28.396 1.00 51.03 88 ILE A CA 1
ATOM 687 C C . ILE A 1 88 ? 10.797 -1.362 -28.887 1.00 51.03 88 ILE A C 1
ATOM 689 O O . ILE A 1 88 ? 10.091 -1.909 -29.739 1.00 51.03 88 ILE A O 1
ATOM 693 N N . LEU A 1 89 ? 10.515 -0.129 -28.437 1.00 52.12 89 LEU A N 1
ATOM 694 C CA . LEU A 1 89 ? 9.359 0.659 -28.892 1.00 52.12 89 LEU A CA 1
ATOM 695 C C . LEU A 1 89 ? 9.434 1.124 -30.355 1.00 52.12 89 LEU A C 1
ATOM 697 O O . LEU A 1 89 ? 8.455 1.634 -30.892 1.00 52.12 89 LEU A O 1
ATOM 701 N N . ARG A 1 90 ? 10.577 0.943 -31.027 1.00 52.22 90 ARG A N 1
ATOM 702 C CA . ARG A 1 90 ? 10.726 1.309 -32.443 1.00 52.22 90 ARG A CA 1
ATOM 703 C C . ARG A 1 90 ? 9.977 0.368 -33.393 1.00 52.22 90 ARG A C 1
ATOM 705 O O . ARG A 1 90 ? 9.855 0.676 -34.572 1.00 52.22 90 ARG A O 1
ATOM 712 N N . SER A 1 91 ? 9.505 -0.776 -32.894 1.00 56.09 91 SER A N 1
ATOM 713 C CA . SER A 1 91 ? 8.743 -1.759 -33.666 1.00 56.09 91 SER A CA 1
ATOM 714 C C . SER A 1 91 ? 7.231 -1.517 -33.550 1.00 56.09 91 SER A C 1
ATOM 716 O O . SER A 1 91 ? 6.711 -1.345 -32.446 1.00 56.09 91 SER A O 1
ATOM 718 N N . ASP A 1 92 ? 6.499 -1.573 -34.670 1.00 57.94 92 ASP A N 1
ATOM 719 C CA . ASP A 1 92 ? 5.038 -1.343 -34.754 1.00 57.94 92 ASP A CA 1
ATOM 720 C C . ASP A 1 92 ? 4.190 -2.250 -33.834 1.00 57.94 92 ASP A C 1
ATOM 722 O O . ASP A 1 92 ? 3.028 -1.963 -33.526 1.00 57.94 92 ASP A O 1
ATOM 726 N N . ILE A 1 93 ? 4.767 -3.366 -33.385 1.00 56.19 93 ILE A N 1
ATOM 727 C CA . ILE A 1 93 ? 4.155 -4.341 -32.474 1.00 56.19 93 ILE A CA 1
ATOM 728 C C . ILE A 1 93 ? 4.008 -3.782 -31.053 1.00 56.19 93 ILE A C 1
ATOM 730 O O . ILE A 1 93 ? 3.013 -4.062 -30.385 1.00 56.19 93 ILE A O 1
ATOM 734 N N . SER A 1 94 ? 4.934 -2.932 -30.610 1.00 64.81 94 SER A N 1
ATOM 735 C CA . SER A 1 94 ? 4.925 -2.354 -29.262 1.00 64.81 94 SER A CA 1
ATOM 736 C C . SER A 1 94 ? 3.751 -1.390 -29.028 1.00 64.81 94 SER A C 1
ATOM 738 O O . SER A 1 94 ? 3.087 -1.475 -27.996 1.00 64.81 94 SER A O 1
ATOM 740 N N . TRP A 1 95 ? 3.409 -0.546 -30.010 1.00 68.38 95 TRP A N 1
ATOM 741 C CA . TRP A 1 95 ? 2.260 0.369 -29.935 1.00 68.38 95 TRP A CA 1
ATOM 742 C C . TRP A 1 95 ? 0.924 -0.380 -29.876 1.00 68.38 95 TRP A C 1
ATOM 744 O O . TRP A 1 95 ? 0.029 -0.023 -29.108 1.00 68.38 95 TRP A O 1
ATOM 754 N N . ARG A 1 96 ? 0.793 -1.470 -30.644 1.00 67.62 96 ARG A N 1
ATOM 755 C CA . ARG A 1 96 ? -0.400 -2.330 -30.604 1.00 67.62 96 ARG A CA 1
ATOM 756 C C . ARG A 1 96 ? -0.548 -3.009 -29.248 1.00 67.62 96 ARG A C 1
ATOM 758 O O . ARG A 1 96 ? -1.648 -3.022 -28.707 1.00 67.62 96 ARG A O 1
ATOM 765 N N . LEU A 1 97 ? 0.541 -3.534 -28.688 1.00 69.81 97 LEU A N 1
ATOM 766 C CA . LEU A 1 97 ? 0.528 -4.144 -27.359 1.00 69.81 97 LEU A CA 1
ATOM 767 C C . LEU A 1 97 ? 0.199 -3.121 -26.271 1.00 69.81 97 LEU A C 1
ATOM 769 O O . LEU A 1 97 ? -0.634 -3.422 -25.426 1.00 69.81 97 LEU A O 1
ATOM 773 N N . ALA A 1 98 ? 0.765 -1.913 -26.336 1.00 71.19 98 ALA A N 1
ATOM 774 C CA . ALA A 1 98 ? 0.446 -0.823 -25.416 1.00 71.19 98 ALA A CA 1
ATOM 775 C C . ALA A 1 98 ? -1.037 -0.419 -25.480 1.00 71.19 98 ALA A C 1
ATOM 777 O O . ALA A 1 98 ? -1.673 -0.222 -24.449 1.00 71.19 98 ALA A O 1
ATOM 778 N N . LEU A 1 99 ? -1.624 -0.343 -26.679 1.00 75.38 99 LEU A N 1
ATOM 779 C CA . LEU A 1 99 ? -3.055 -0.073 -26.835 1.00 75.38 99 LEU A CA 1
ATOM 780 C C . LEU A 1 99 ? -3.928 -1.225 -26.327 1.00 75.38 99 LEU A C 1
ATOM 782 O O . LEU A 1 99 ?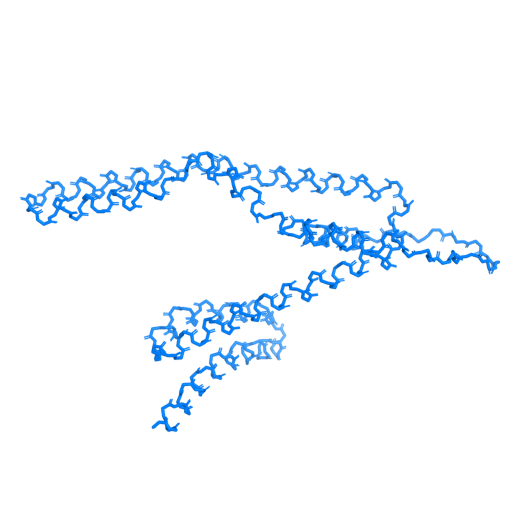 -4.957 -0.979 -25.701 1.00 75.38 99 LEU A O 1
ATOM 786 N N . ILE A 1 100 ? -3.532 -2.476 -26.572 1.00 78.94 100 ILE A N 1
ATOM 787 C CA . ILE A 1 100 ? -4.262 -3.654 -26.088 1.00 78.94 100 ILE A CA 1
ATOM 788 C C . ILE A 1 100 ? -4.208 -3.725 -24.561 1.00 78.94 100 ILE A C 1
ATOM 790 O O . ILE A 1 100 ? -5.239 -3.976 -23.945 1.00 78.94 100 ILE A O 1
ATOM 794 N N . THR A 1 101 ? -3.057 -3.475 -23.934 1.00 71.56 101 THR A N 1
ATOM 795 C CA . THR A 1 101 ? -2.938 -3.449 -22.469 1.00 71.56 101 THR A CA 1
ATOM 796 C C . THR A 1 101 ? -3.684 -2.267 -21.866 1.00 71.56 101 THR A C 1
ATOM 798 O O . THR A 1 101 ? -4.389 -2.457 -20.880 1.00 71.56 101 THR A O 1
ATOM 801 N N . LEU A 1 102 ? -3.640 -1.082 -22.485 1.00 75.06 102 LEU A N 1
ATOM 802 C CA . LEU A 1 102 ? -4.449 0.073 -22.080 1.00 75.06 102 LEU A CA 1
ATOM 803 C C . LEU A 1 102 ? -5.951 -0.253 -22.128 1.00 75.06 102 LEU A C 1
ATOM 805 O O . LEU A 1 102 ? -6.678 0.002 -21.166 1.00 75.06 102 LEU A O 1
ATOM 809 N N . LEU A 1 103 ? -6.414 -0.869 -23.219 1.00 80.50 103 LEU A N 1
ATOM 810 C CA . LEU A 1 103 ? -7.806 -1.284 -23.377 1.00 80.50 103 LEU A CA 1
ATOM 811 C C . LEU A 1 103 ? -8.176 -2.389 -22.379 1.00 80.50 103 LEU A C 1
ATOM 813 O O . LEU A 1 103 ? -9.234 -2.322 -21.760 1.00 80.50 103 LEU A O 1
ATOM 817 N N . ALA A 1 104 ? -7.305 -3.377 -22.172 1.00 78.19 104 ALA A N 1
ATOM 818 C CA . ALA A 1 104 ? -7.505 -4.450 -21.204 1.00 78.19 104 ALA A CA 1
ATOM 819 C C . ALA A 1 104 ? -7.554 -3.921 -19.764 1.00 78.19 104 ALA A C 1
ATOM 821 O O . ALA A 1 104 ? -8.398 -4.360 -18.990 1.00 78.19 104 ALA A O 1
ATOM 822 N N . CYS A 1 105 ? -6.728 -2.934 -19.406 1.00 76.31 105 CYS A N 1
ATOM 823 C CA . CYS A 1 105 ? -6.806 -2.237 -18.123 1.00 76.31 105 CYS A CA 1
ATOM 824 C C . CYS A 1 105 ? -8.109 -1.452 -17.980 1.00 76.31 105 CYS A C 1
ATOM 826 O O . CYS A 1 105 ? -8.732 -1.500 -16.919 1.00 76.31 105 CYS A O 1
ATOM 828 N N . PHE A 1 106 ? -8.551 -0.770 -19.040 1.00 78.94 106 PHE A N 1
ATOM 829 C CA . PHE A 1 106 ? -9.829 -0.065 -19.044 1.00 78.94 106 PHE A CA 1
ATOM 830 C C . PHE A 1 106 ? -10.987 -1.046 -18.823 1.00 78.94 106 PHE A C 1
ATOM 832 O O . PHE A 1 106 ? -11.806 -0.843 -17.934 1.00 78.94 106 PHE A O 1
ATOM 839 N N . VAL A 1 107 ? -11.009 -2.170 -19.543 1.00 81.31 107 VAL A N 1
ATOM 840 C CA . VAL A 1 107 ? -12.023 -3.224 -19.380 1.00 81.31 107 VAL A CA 1
ATOM 841 C C . VAL A 1 107 ? -11.929 -3.902 -18.010 1.00 81.31 107 VAL A C 1
ATOM 843 O O . VAL A 1 107 ? -12.951 -4.125 -17.368 1.00 81.31 107 VAL A O 1
ATOM 846 N N . GLY A 1 108 ? -10.725 -4.176 -17.507 1.00 77.00 108 GLY A N 1
ATOM 847 C CA . GLY A 1 108 ? -10.513 -4.755 -16.178 1.00 77.00 108 GLY A CA 1
ATOM 848 C C . GLY A 1 108 ? -11.033 -3.852 -15.058 1.00 77.00 108 GLY A C 1
ATOM 849 O O . GLY A 1 108 ? -11.638 -4.329 -14.094 1.00 77.00 108 GLY A O 1
ATOM 850 N N . ARG A 1 109 ? -10.895 -2.529 -15.212 1.00 75.38 109 ARG A N 1
ATOM 851 C CA . ARG A 1 109 ? -11.485 -1.570 -14.275 1.00 75.38 109 ARG A CA 1
ATOM 852 C C . ARG A 1 109 ? -13.014 -1.513 -14.396 1.00 75.38 109 ARG A C 1
ATOM 854 O O . ARG A 1 109 ? -13.649 -1.242 -13.378 1.00 75.38 109 ARG A O 1
ATOM 861 N N . LEU A 1 110 ? -13.638 -1.847 -15.545 1.00 77.56 110 LEU A N 1
ATOM 862 C CA . LEU A 1 110 ? -15.111 -1.785 -15.743 1.00 77.56 110 LEU A CA 1
ATOM 863 C C . LEU A 1 110 ? -15.875 -2.645 -14.734 1.00 77.56 110 LEU A C 1
ATOM 865 O O . LEU A 1 110 ? -17.016 -2.322 -14.394 1.00 77.56 110 LEU A O 1
ATOM 869 N N . HIS A 1 111 ? -15.235 -3.683 -14.187 1.00 76.06 111 HIS A N 1
ATOM 870 C CA . HIS A 1 111 ? -15.810 -4.492 -13.115 1.00 76.06 111 HIS A CA 1
ATOM 871 C C . HIS A 1 111 ? -16.234 -3.641 -11.899 1.00 76.06 111 HIS A C 1
ATOM 873 O O . HIS A 1 111 ? -17.232 -3.970 -11.262 1.00 76.06 111 HIS A O 1
ATOM 879 N N . VAL A 1 112 ? -15.560 -2.516 -11.618 1.00 74.69 112 VAL A N 1
ATOM 880 C CA . VAL A 1 112 ? -15.906 -1.598 -10.518 1.00 74.69 112 VAL A CA 1
ATOM 881 C C . VAL A 1 112 ? -17.321 -1.042 -10.698 1.00 74.69 112 VAL A C 1
ATOM 883 O O . VAL A 1 112 ? -18.110 -1.049 -9.755 1.00 74.69 112 VAL A O 1
ATOM 886 N N . PHE A 1 113 ? -17.698 -0.647 -11.917 1.00 73.94 113 PHE A N 1
ATOM 887 C CA . PHE A 1 113 ? -19.053 -0.168 -12.207 1.00 73.94 113 PHE A CA 1
ATOM 888 C C . PHE A 1 113 ? -20.106 -1.276 -12.097 1.00 73.94 113 PHE A C 1
ATOM 890 O O . PHE A 1 113 ? -21.232 -0.999 -11.688 1.00 73.94 113 PHE A O 1
ATOM 897 N N . PHE A 1 114 ? -19.744 -2.524 -12.409 1.00 77.50 114 PHE A N 1
ATOM 898 C CA . PHE A 1 114 ? -20.640 -3.673 -12.263 1.00 77.50 114 PHE A CA 1
ATOM 899 C C . PHE A 1 114 ? -20.837 -4.081 -10.794 1.00 77.50 114 PHE A C 1
ATOM 901 O O . PHE A 1 114 ? -21.947 -4.414 -10.379 1.00 77.50 114 PHE A O 1
ATOM 908 N N . PHE A 1 115 ? -19.783 -4.020 -9.977 1.00 76.00 115 PHE A N 1
ATOM 909 C CA . PHE A 1 115 ? -19.826 -4.439 -8.573 1.00 76.00 115 PHE A CA 1
ATOM 910 C C . PHE A 1 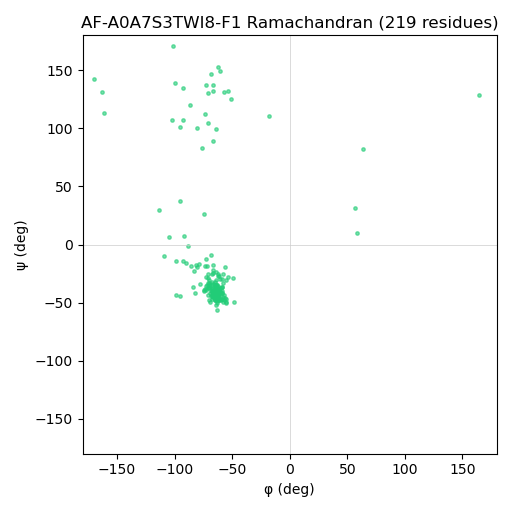115 ? -20.379 -3.361 -7.628 1.00 76.00 115 PHE A C 1
ATOM 912 O O . PHE A 1 115 ? -20.901 -3.683 -6.557 1.00 76.00 115 PHE A O 1
ATOM 919 N N . LEU A 1 116 ? -20.326 -2.080 -8.006 1.00 77.62 116 LEU A N 1
ATOM 920 C CA . LEU A 1 116 ? -20.903 -0.976 -7.229 1.00 77.62 116 LEU A CA 1
ATOM 921 C C . LEU A 1 116 ? -22.401 -1.131 -6.904 1.00 77.62 116 LEU A C 1
ATOM 923 O O . LEU A 1 116 ? -22.762 -0.979 -5.734 1.00 77.62 116 LEU A O 1
ATOM 927 N N . PRO A 1 117 ? -23.301 -1.431 -7.864 1.00 79.62 117 PRO A N 1
ATOM 928 C CA . PRO A 1 117 ? -24.719 -1.621 -7.567 1.00 79.62 117 PRO A CA 1
ATOM 929 C C . PRO A 1 117 ? -24.953 -2.828 -6.655 1.00 79.62 117 PRO A C 1
ATOM 931 O O . PRO A 1 117 ? -25.793 -2.748 -5.758 1.00 79.62 117 PRO A O 1
ATOM 934 N N . LEU A 1 118 ? -24.174 -3.904 -6.812 1.00 80.31 118 LEU A N 1
ATOM 935 C CA . LEU A 1 118 ? -24.226 -5.070 -5.928 1.00 80.31 118 LEU A CA 1
ATOM 936 C C . LEU A 1 118 ? -23.811 -4.698 -4.496 1.00 80.31 118 LEU A C 1
ATOM 938 O O . LEU A 1 118 ? -24.531 -4.987 -3.540 1.00 80.31 118 LEU A O 1
ATOM 942 N N . THR A 1 119 ? -22.701 -3.980 -4.347 1.00 79.50 119 THR A N 1
ATOM 943 C CA . THR A 1 119 ? -22.189 -3.528 -3.046 1.00 79.50 119 THR A CA 1
ATOM 944 C C . THR A 1 119 ? -23.163 -2.556 -2.375 1.00 79.50 119 THR A C 1
ATOM 946 O O . THR A 1 119 ? -23.459 -2.685 -1.186 1.00 79.50 119 THR A O 1
ATOM 949 N N . ASN A 1 120 ? -23.738 -1.625 -3.140 1.00 78.31 120 ASN A N 1
ATOM 950 C CA . ASN A 1 120 ? -24.762 -0.698 -2.661 1.00 78.31 120 ASN A CA 1
ATOM 951 C C . ASN A 1 120 ? -26.057 -1.430 -2.266 1.00 78.31 120 ASN A C 1
ATOM 953 O O . ASN A 1 120 ? -26.696 -1.050 -1.284 1.00 78.31 120 ASN A O 1
ATOM 957 N N . ALA A 1 121 ? -26.443 -2.499 -2.971 1.00 81.44 121 ALA A N 1
ATOM 958 C CA . ALA A 1 121 ? -27.596 -3.321 -2.611 1.00 81.44 121 ALA A CA 1
ATOM 959 C C . ALA A 1 121 ? -27.368 -4.091 -1.301 1.00 81.44 121 ALA A C 1
ATOM 961 O O . ALA A 1 121 ? -28.248 -4.099 -0.439 1.00 81.44 121 ALA A O 1
ATOM 962 N N . VAL A 1 122 ? -26.186 -4.685 -1.113 1.00 82.69 122 VAL A N 1
ATOM 963 C CA . VAL A 1 122 ? -25.813 -5.379 0.132 1.00 82.69 122 VAL A CA 1
ATOM 964 C C . VAL A 1 122 ? -25.777 -4.402 1.310 1.00 82.69 122 VAL A C 1
ATOM 966 O O . VAL A 1 122 ? -26.396 -4.667 2.340 1.00 82.69 122 VAL A O 1
ATOM 969 N N . ARG A 1 123 ? -25.163 -3.222 1.143 1.00 78.25 123 ARG A N 1
ATOM 970 C CA . ARG A 1 123 ? -25.148 -2.167 2.174 1.00 78.25 123 ARG A CA 1
ATOM 971 C C . ARG A 1 123 ? -26.558 -1.711 2.552 1.00 78.25 123 ARG A C 1
ATOM 973 O O . ARG A 1 123 ? -26.864 -1.588 3.734 1.00 78.25 123 ARG A O 1
ATOM 980 N N . ARG A 1 124 ? -27.456 -1.547 1.570 1.00 75.50 124 ARG A N 1
ATOM 981 C CA . ARG A 1 124 ? -28.876 -1.232 1.821 1.00 75.50 124 ARG A CA 1
ATOM 982 C C . ARG A 1 124 ? -29.598 -2.338 2.595 1.00 75.50 124 ARG A C 1
ATOM 984 O O . ARG A 1 124 ? -30.471 -2.019 3.397 1.00 75.50 124 ARG A O 1
ATOM 991 N N . ARG A 1 125 ? -29.262 -3.616 2.380 1.00 80.44 125 ARG A N 1
ATOM 992 C CA . ARG A 1 125 ? -29.841 -4.739 3.142 1.00 80.44 125 ARG A CA 1
ATOM 993 C C . ARG A 1 125 ? -29.394 -4.718 4.602 1.00 80.44 125 ARG A C 1
ATOM 995 O O . ARG A 1 125 ? -30.243 -4.804 5.480 1.00 80.44 125 ARG A O 1
ATOM 1002 N N . ILE A 1 126 ? -28.099 -4.529 4.849 1.00 79.44 126 ILE A N 1
ATOM 1003 C CA . ILE A 1 126 ? -27.541 -4.446 6.207 1.00 79.44 126 ILE A CA 1
ATOM 1004 C C . ILE A 1 126 ? -28.140 -3.244 6.958 1.00 79.44 126 ILE A C 1
ATOM 1006 O O . ILE A 1 126 ? -28.600 -3.389 8.087 1.00 79.44 126 ILE A O 1
ATOM 1010 N N . ALA A 1 127 ? -28.247 -2.078 6.309 1.00 71.69 127 ALA A N 1
ATOM 1011 C CA . ALA A 1 127 ? -28.870 -0.889 6.900 1.00 71.69 127 ALA A CA 1
ATOM 1012 C C . ALA A 1 127 ? -30.336 -1.119 7.314 1.00 71.69 127 ALA A C 1
ATOM 1014 O O . ALA A 1 127 ? -30.758 -0.670 8.378 1.00 71.69 127 ALA A O 1
ATOM 1015 N N . ARG A 1 128 ? -31.112 -1.843 6.490 1.00 74.88 128 ARG A N 1
ATOM 1016 C CA . ARG A 1 128 ? -32.500 -2.215 6.817 1.00 74.88 128 ARG A CA 1
ATOM 1017 C C . ARG A 1 128 ? -32.568 -3.125 8.043 1.00 74.88 128 ARG A C 1
ATOM 1019 O O . ARG A 1 128 ? -33.422 -2.903 8.891 1.00 74.88 128 ARG A O 1
ATOM 1026 N N . GLN A 1 129 ? -31.654 -4.089 8.158 1.00 78.62 129 GLN A N 1
ATOM 1027 C CA . GLN A 1 129 ? -31.608 -4.999 9.306 1.00 78.62 129 GLN A CA 1
ATOM 1028 C C . GLN A 1 129 ? -31.308 -4.266 10.618 1.00 78.62 129 GLN A C 1
ATOM 1030 O O . GLN A 1 129 ? -32.000 -4.489 11.607 1.00 78.62 129 GLN A O 1
ATOM 1035 N N . HIS A 1 130 ? -30.328 -3.358 10.632 1.00 69.88 130 HIS A N 1
ATOM 1036 C CA . HIS A 1 130 ? -30.022 -2.579 11.838 1.00 69.88 130 HIS A CA 1
ATOM 1037 C C . HIS A 1 130 ? -31.192 -1.683 12.267 1.00 69.88 130 HIS A C 1
ATOM 1039 O O . HIS A 1 130 ? -31.521 -1.636 13.451 1.00 69.88 130 HIS A O 1
ATOM 1045 N N . ALA A 1 131 ? -31.874 -1.048 11.308 1.00 67.94 131 ALA A N 1
ATOM 1046 C CA . ALA A 1 131 ? -33.042 -0.214 11.585 1.00 67.94 131 ALA A CA 1
ATOM 1047 C C . ALA A 1 131 ? -34.215 -1.009 12.189 1.00 67.94 131 ALA A C 1
ATOM 1049 O O . ALA A 1 131 ? -34.905 -0.522 13.082 1.00 67.94 131 ALA A O 1
ATOM 1050 N N . GLU A 1 132 ? -34.432 -2.240 11.722 1.00 77.56 132 GLU A N 1
ATOM 1051 C CA . GLU A 1 132 ? -35.495 -3.115 12.224 1.00 77.56 132 GLU A CA 1
ATOM 1052 C C . GLU A 1 132 ? -35.214 -3.626 13.649 1.00 77.56 132 GLU A C 1
ATOM 1054 O O . GLU A 1 132 ? -36.133 -3.746 14.461 1.00 77.56 132 GLU A O 1
ATOM 1059 N N . VAL A 1 133 ? -33.942 -3.880 13.980 1.00 74.31 133 VAL A N 1
ATOM 1060 C CA . VAL A 1 133 ? -33.515 -4.284 15.331 1.00 74.31 133 VAL A CA 1
ATOM 1061 C C . VAL A 1 133 ? -33.649 -3.129 16.325 1.00 74.31 133 VAL A C 1
ATOM 1063 O O . VAL A 1 133 ? -34.218 -3.313 17.401 1.00 74.31 133 VAL A O 1
ATOM 1066 N N . GLU A 1 134 ? -33.173 -1.930 15.979 1.00 67.81 134 GLU A N 1
ATOM 1067 C CA . GLU A 1 134 ? -33.249 -0.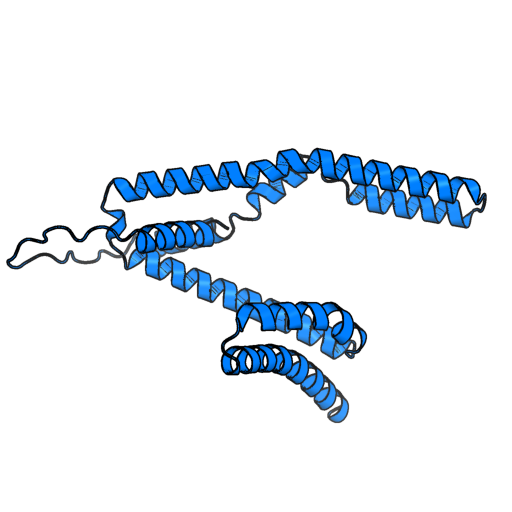769 16.878 1.00 67.81 134 GLU A CA 1
ATOM 1068 C C . GLU A 1 134 ? -34.687 -0.252 17.052 1.00 67.81 134 GLU A C 1
ATOM 1070 O O . GLU A 1 134 ? -35.049 0.180 18.147 1.00 67.81 134 GLU A O 1
ATOM 1075 N N . GLY A 1 135 ? -35.548 -0.394 16.035 1.00 64.38 135 GLY A N 1
ATOM 1076 C CA . GLY A 1 135 ? -36.968 -0.035 16.116 1.00 64.38 135 GLY A CA 1
ATOM 1077 C C . GLY A 1 135 ? -37.767 -0.830 17.158 1.00 64.38 135 GLY A C 1
ATOM 1078 O O . GLY A 1 135 ? -38.747 -0.318 17.695 1.00 64.38 135 GLY A O 1
ATOM 1079 N N . LYS A 1 136 ? -37.332 -2.048 17.511 1.00 73.12 136 LYS A N 1
ATOM 1080 C CA . LYS A 1 136 ? -37.957 -2.856 18.577 1.00 73.12 136 LYS A CA 1
ATOM 1081 C C . LYS A 1 136 ? -37.557 -2.427 19.995 1.00 73.12 136 LYS A C 1
ATOM 1083 O O . LYS A 1 136 ? -38.240 -2.802 20.940 1.00 73.12 136 LYS A O 1
ATOM 1088 N N . SER A 1 137 ? -36.478 -1.654 20.156 1.00 70.75 137 SER A N 1
ATOM 1089 C CA . SER A 1 137 ? -35.932 -1.269 21.469 1.00 70.75 137 SER A CA 1
ATOM 1090 C C . SER A 1 137 ? -36.684 -0.101 22.128 1.00 70.75 137 SER A C 1
ATOM 1092 O O . SER A 1 137 ? -36.582 0.086 23.338 1.00 70.75 137 SER A O 1
ATOM 1094 N N . GLY A 1 138 ? -37.449 0.693 21.362 1.00 66.12 138 GLY A N 1
ATOM 1095 C CA . GLY A 1 138 ? -38.374 1.719 21.882 1.00 66.12 138 GLY A CA 1
ATOM 1096 C C . GLY A 1 138 ? -37.758 2.821 22.764 1.00 66.12 138 GLY A C 1
ATOM 1097 O O . GLY A 1 138 ? -38.488 3.583 23.391 1.00 66.12 138 GLY A O 1
ATOM 1098 N N . THR A 1 139 ? -36.430 2.909 22.840 1.00 77.44 139 THR A N 1
ATOM 1099 C CA . THR A 1 139 ? -35.683 3.810 23.726 1.00 77.44 139 THR A CA 1
ATOM 1100 C C . THR A 1 139 ? -35.213 5.052 22.967 1.00 77.44 139 THR A C 1
ATOM 1102 O O . THR A 1 139 ? -34.751 4.958 21.830 1.00 77.44 139 THR A O 1
ATOM 1105 N N . SER A 1 140 ? -35.303 6.232 23.595 1.00 74.75 140 SER A N 1
ATOM 1106 C CA . SER A 1 140 ? -34.916 7.517 22.976 1.00 74.75 140 SER A CA 1
ATOM 1107 C C . SER A 1 140 ? -33.443 7.535 22.521 1.00 74.75 140 SER A C 1
ATOM 1109 O O . SER A 1 140 ? -33.114 8.083 21.468 1.00 74.75 140 SER A O 1
ATOM 1111 N N . ASP A 1 141 ? -32.563 6.838 23.251 1.00 75.88 141 ASP A N 1
ATOM 1112 C CA . ASP A 1 141 ? -31.149 6.658 22.886 1.00 75.88 141 ASP A CA 1
ATOM 1113 C C . ASP A 1 141 ? -30.946 5.734 21.674 1.00 75.88 141 ASP A C 1
ATOM 1115 O O . ASP A 1 141 ? -30.039 5.956 20.867 1.00 75.88 141 ASP A O 1
ATOM 1119 N N . ALA A 1 142 ? -31.802 4.721 21.495 1.00 71.25 142 ALA A N 1
ATOM 1120 C CA . ALA A 1 142 ? -31.741 3.830 20.336 1.00 71.25 142 ALA A CA 1
ATOM 1121 C C . ALA A 1 142 ? -32.147 4.554 19.046 1.00 71.25 142 ALA A C 1
ATOM 1123 O O . ALA A 1 142 ? -31.542 4.320 18.002 1.00 71.25 142 ALA A O 1
ATOM 1124 N N . ALA A 1 143 ? -33.098 5.490 19.117 1.00 71.44 143 ALA A N 1
ATOM 1125 C CA . ALA A 1 143 ? -33.480 6.314 17.972 1.00 71.44 143 ALA A CA 1
ATOM 1126 C C . ALA A 1 143 ? -32.315 7.201 17.500 1.00 71.44 143 ALA A C 1
ATOM 1128 O O . ALA A 1 143 ? -31.990 7.220 16.311 1.00 71.44 143 ALA A O 1
ATOM 1129 N N . HIS A 1 144 ? -31.620 7.868 18.429 1.00 76.44 144 HIS A N 1
ATOM 1130 C CA . HIS A 1 144 ? -30.438 8.666 18.097 1.00 76.44 144 HIS A CA 1
ATOM 1131 C C . HIS A 1 144 ? -29.286 7.816 17.541 1.00 76.44 144 HIS A C 1
ATOM 1133 O O . HIS A 1 144 ? -28.599 8.243 16.608 1.00 76.44 144 HIS A O 1
ATOM 1139 N N . ARG A 1 145 ? -29.074 6.603 18.067 1.00 75.69 145 ARG A N 1
ATOM 1140 C CA . ARG A 1 145 ? -28.031 5.685 17.586 1.00 75.69 145 ARG A CA 1
ATOM 1141 C C . ARG A 1 145 ? -28.330 5.164 16.176 1.00 75.69 145 ARG A C 1
ATOM 1143 O O . ARG A 1 145 ? -27.452 5.255 15.315 1.00 75.69 145 ARG A O 1
ATOM 1150 N N . ALA A 1 146 ? -29.576 4.773 15.910 1.00 70.12 146 ALA A N 1
ATOM 1151 C CA . ALA A 1 146 ? -30.050 4.367 14.588 1.00 70.12 146 ALA A CA 1
ATOM 1152 C C . ALA A 1 146 ? -29.878 5.473 13.548 1.00 70.12 146 ALA A C 1
ATOM 1154 O O . ALA A 1 146 ? -29.418 5.233 12.430 1.00 70.12 146 ALA A O 1
ATOM 1155 N N . GLN A 1 147 ? -30.183 6.713 13.932 1.00 76.00 147 GLN A N 1
ATOM 1156 C CA .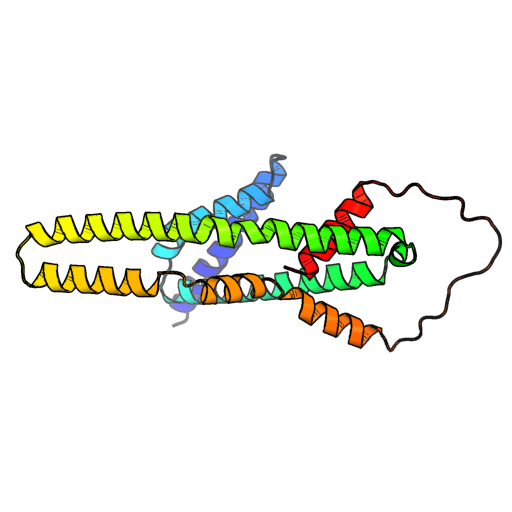 GLN A 1 147 ? -30.054 7.870 13.055 1.00 76.00 147 GLN A CA 1
ATOM 1157 C C . GLN A 1 147 ? -28.586 8.154 12.709 1.00 76.00 147 GLN A C 1
ATOM 1159 O O . GLN A 1 147 ? -28.270 8.395 11.545 1.00 76.00 147 GLN A O 1
ATOM 1164 N N . ARG A 1 148 ? -27.666 8.032 13.679 1.00 77.75 148 ARG A N 1
ATOM 1165 C CA . ARG A 1 148 ? -26.216 8.161 13.444 1.00 77.75 148 ARG A CA 1
ATOM 1166 C C . ARG A 1 148 ? -25.663 7.049 12.555 1.00 77.75 148 ARG A C 1
ATOM 1168 O O . ARG A 1 148 ? -24.851 7.334 11.678 1.00 77.75 148 ARG A O 1
ATOM 1175 N N . ILE A 1 149 ? -26.112 5.807 12.743 1.00 72.00 149 ILE A N 1
ATOM 1176 C CA . ILE A 1 149 ? -25.712 4.665 11.906 1.00 72.00 149 ILE A CA 1
ATOM 1177 C C . ILE A 1 149 ? -26.236 4.847 10.477 1.00 72.00 149 ILE A C 1
ATOM 1179 O O . ILE A 1 149 ? -25.478 4.690 9.521 1.00 72.00 149 ILE A O 1
ATOM 1183 N N . MET A 1 150 ? -27.501 5.245 10.312 1.00 68.50 150 MET A N 1
ATOM 1184 C CA . MET A 1 150 ? -28.069 5.555 8.998 1.00 68.50 150 MET A CA 1
ATOM 1185 C C . MET A 1 150 ? -27.343 6.708 8.309 1.00 68.50 150 MET A C 1
ATOM 1187 O O . MET A 1 150 ? -27.166 6.654 7.094 1.00 68.50 150 MET A O 1
ATOM 1191 N N . GLN A 1 151 ? -26.929 7.734 9.055 1.00 75.00 151 GLN A N 1
ATOM 1192 C CA . GLN A 1 151 ? -26.204 8.875 8.504 1.00 75.00 151 GLN A CA 1
ATOM 1193 C C . GLN A 1 151 ? -24.797 8.472 8.051 1.00 75.00 151 GLN A C 1
ATOM 1195 O O . GLN A 1 151 ? -24.473 8.655 6.884 1.00 75.00 151 GLN A O 1
ATOM 1200 N N . ALA A 1 152 ? -24.034 7.773 8.897 1.00 70.75 152 ALA A N 1
ATOM 1201 C CA . ALA A 1 152 ? -22.720 7.244 8.530 1.00 70.75 152 ALA A CA 1
ATOM 1202 C C . ALA A 1 152 ? -22.782 6.272 7.334 1.00 70.75 152 ALA A C 1
ATOM 1204 O O . ALA A 1 152 ? -21.909 6.279 6.469 1.00 70.75 152 ALA A O 1
ATOM 1205 N N . MET A 1 153 ? -23.832 5.446 7.241 1.00 65.50 153 MET A N 1
ATOM 1206 C CA . MET A 1 153 ? -24.032 4.581 6.075 1.00 65.50 153 MET A CA 1
ATOM 1207 C C . MET A 1 153 ? -24.446 5.356 4.825 1.00 65.50 153 MET A C 1
ATOM 1209 O O . MET A 1 153 ? -24.042 4.965 3.733 1.00 65.50 153 MET A O 1
ATOM 1213 N N . ARG A 1 154 ? -25.237 6.429 4.960 1.00 66.94 154 ARG A N 1
ATOM 1214 C CA . ARG A 1 154 ? -25.637 7.302 3.846 1.00 66.94 154 ARG A CA 1
ATOM 1215 C C . ARG A 1 154 ? -24.431 8.023 3.257 1.00 66.94 154 ARG A C 1
ATOM 1217 O O . ARG A 1 154 ? -24.313 8.063 2.037 1.00 66.94 154 ARG A O 1
ATOM 1224 N N . ASP A 1 155 ? -23.520 8.473 4.109 1.00 64.94 155 ASP A N 1
ATOM 1225 C CA . ASP A 1 155 ? -22.260 9.098 3.702 1.00 64.94 155 ASP A CA 1
ATOM 1226 C C . ASP A 1 155 ? -21.320 8.085 3.018 1.00 64.94 155 ASP A C 1
ATOM 1228 O O . ASP A 1 155 ? -20.517 8.444 2.162 1.00 64.94 155 ASP A O 1
ATOM 1232 N N . ALA A 1 156 ? -21.478 6.791 3.320 1.00 65.62 156 ALA A N 1
ATOM 1233 C CA . ALA A 1 156 ? -20.746 5.699 2.682 1.00 65.62 156 ALA A CA 1
ATOM 1234 C C . ALA A 1 156 ? -21.412 5.135 1.405 1.00 65.62 156 ALA A C 1
ATOM 1236 O O . ALA A 1 156 ? -20.870 4.196 0.810 1.00 65.62 156 ALA A O 1
ATOM 1237 N N . ILE A 1 157 ? -22.588 5.632 0.983 1.00 66.12 157 ILE A N 1
ATOM 1238 C CA . ILE A 1 157 ? -23.226 5.206 -0.274 1.00 66.12 157 ILE A CA 1
ATOM 1239 C C . ILE A 1 157 ? -22.449 5.811 -1.440 1.00 66.12 157 ILE A C 1
ATOM 1241 O O . ILE A 1 157 ? -22.458 7.018 -1.679 1.00 66.12 157 ILE A O 1
ATOM 1245 N N . LEU A 1 158 ? -21.792 4.940 -2.202 1.00 68.00 158 LEU A N 1
ATOM 1246 C CA . LEU A 1 158 ? -20.935 5.353 -3.299 1.00 68.00 158 LEU A CA 1
ATOM 1247 C C . LEU A 1 158 ? -21.790 5.668 -4.536 1.00 68.00 158 LEU A C 1
ATOM 1249 O O . LEU A 1 158 ? -22.276 4.774 -5.234 1.00 68.00 158 LEU A O 1
ATOM 1253 N N . THR A 1 159 ? -22.020 6.961 -4.761 1.00 71.44 159 THR A N 1
ATOM 1254 C CA . THR A 1 159 ? -22.661 7.527 -5.958 1.00 71.44 159 THR A CA 1
ATOM 1255 C C . THR A 1 159 ? -21.857 7.187 -7.225 1.00 71.44 159 THR A C 1
ATOM 1257 O O . THR A 1 159 ? -20.629 7.125 -7.159 1.00 71.44 159 THR A O 1
ATOM 1260 N N . PRO A 1 160 ? -22.486 7.040 -8.406 1.00 69.50 160 PRO A N 1
ATOM 1261 C CA . PRO A 1 160 ? -21.771 6.864 -9.679 1.00 69.50 160 PRO A CA 1
ATOM 1262 C C . PRO A 1 160 ? -20.717 7.950 -9.972 1.00 69.50 160 PRO A C 1
ATOM 1264 O O . PRO A 1 160 ? -19.70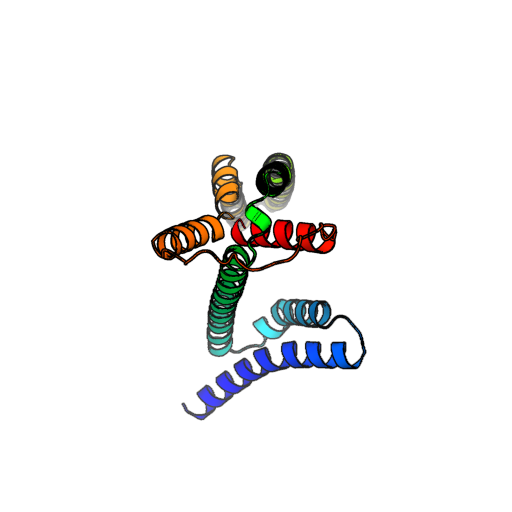9 7.656 -10.606 1.00 69.50 160 PRO A O 1
ATOM 1267 N N . ALA A 1 161 ? -20.886 9.171 -9.451 1.00 74.00 161 ALA A N 1
ATOM 1268 C CA . ALA A 1 161 ? -19.862 10.217 -9.515 1.00 74.00 161 ALA A CA 1
ATOM 1269 C C . ALA A 1 161 ? -18.588 9.854 -8.722 1.00 74.00 161 ALA A C 1
ATOM 1271 O O . ALA A 1 161 ? -17.480 10.056 -9.207 1.00 74.00 161 ALA A O 1
ATOM 1272 N N . HIS A 1 162 ? -18.728 9.246 -7.540 1.00 73.06 162 HIS A N 1
ATOM 1273 C CA . HIS A 1 162 ? -17.589 8.745 -6.764 1.00 73.06 162 HIS A CA 1
ATOM 1274 C C . HIS A 1 162 ? -16.910 7.560 -7.459 1.00 73.06 162 HIS A C 1
ATOM 1276 O O . HIS A 1 162 ? -15.694 7.447 -7.405 1.00 73.06 162 HIS A O 1
ATOM 1282 N N . ALA A 1 163 ? -17.671 6.715 -8.162 1.00 70.56 163 ALA A N 1
ATOM 1283 C CA . ALA A 1 163 ? -17.127 5.625 -8.976 1.00 70.56 163 ALA A CA 1
ATOM 1284 C C . ALA A 1 163 ? -16.259 6.139 -10.133 1.00 70.56 163 ALA A C 1
ATOM 1286 O O . ALA A 1 163 ? -15.215 5.571 -10.428 1.00 70.56 163 ALA A O 1
ATOM 1287 N N . PHE A 1 164 ? -16.683 7.239 -10.758 1.00 73.81 164 PHE A N 1
ATOM 1288 C CA . PHE A 1 164 ? -15.921 7.919 -11.798 1.00 73.81 164 PHE A CA 1
ATOM 1289 C C . PHE A 1 164 ? -14.634 8.546 -11.245 1.00 73.81 164 PHE A C 1
ATOM 1291 O O . PHE A 1 164 ? -13.572 8.377 -11.829 1.00 73.81 164 PHE A O 1
ATOM 1298 N N . VAL A 1 165 ? -14.686 9.205 -10.085 1.00 71.06 165 VAL A N 1
ATOM 1299 C CA . VAL A 1 165 ? -13.468 9.721 -9.434 1.00 71.06 165 VAL A CA 1
ATOM 1300 C C . VAL A 1 165 ? -12.523 8.577 -9.044 1.00 71.06 165 VAL A C 1
ATOM 1302 O O . VAL A 1 165 ? -11.327 8.655 -9.310 1.00 71.06 165 VAL A O 1
ATOM 1305 N N . LEU A 1 166 ? -13.057 7.478 -8.502 1.00 71.88 166 LEU A N 1
ATOM 1306 C CA . LEU A 1 166 ? -12.298 6.272 -8.147 1.00 71.88 166 LEU A CA 1
ATOM 1307 C C . LEU A 1 166 ? -11.670 5.586 -9.376 1.00 71.88 166 LEU A C 1
ATOM 1309 O O . LEU A 1 166 ? -10.613 4.969 -9.285 1.00 71.88 166 LEU A O 1
ATOM 1313 N N . TRP A 1 167 ? -12.307 5.700 -10.543 1.00 71.31 167 TRP A N 1
ATOM 1314 C CA . TRP A 1 167 ? -11.775 5.190 -11.807 1.00 71.31 167 TRP A CA 1
ATOM 1315 C C . TRP A 1 167 ? -10.491 5.905 -12.237 1.00 71.31 167 TRP A C 1
ATOM 1317 O O . TRP A 1 167 ? -9.552 5.274 -12.734 1.00 71.31 167 TRP A O 1
ATOM 1327 N N . PHE A 1 168 ? -10.467 7.227 -12.046 1.00 64.62 168 PHE A N 1
ATOM 1328 C CA . PHE A 1 168 ? -9.366 8.106 -12.436 1.00 64.62 168 PHE A CA 1
ATOM 1329 C C . PHE A 1 168 ? -8.307 8.287 -11.343 1.00 64.62 168 PHE A C 1
ATOM 1331 O O . PHE A 1 168 ? -7.195 8.703 -11.655 1.00 64.62 168 PHE A O 1
ATOM 1338 N N . SER A 1 169 ? -8.594 7.937 -10.086 1.00 64.25 169 SER A N 1
ATOM 1339 C CA . SER A 1 169 ? -7.628 8.073 -8.987 1.00 64.25 169 SER A CA 1
ATOM 1340 C C . SER A 1 169 ? -6.412 7.148 -9.115 1.00 64.25 169 SER A C 1
ATOM 1342 O O . SER A 1 169 ? -5.371 7.441 -8.542 1.00 64.25 169 SER A O 1
ATOM 1344 N N . GLY A 1 170 ? -6.520 6.056 -9.878 1.00 60.69 170 GLY A N 1
ATOM 1345 C CA . GLY A 1 170 ? -5.405 5.161 -10.212 1.00 60.69 170 GLY A CA 1
ATOM 1346 C C . GLY A 1 170 ? -4.758 5.482 -11.559 1.00 60.69 170 GLY A C 1
ATOM 1347 O O . GLY A 1 170 ? -4.522 4.560 -12.327 1.00 60.69 170 GLY A O 1
ATOM 1348 N N . LEU A 1 171 ? -4.632 6.761 -11.930 1.00 59.62 171 LEU A N 1
ATOM 1349 C CA . LEU A 1 171 ? -3.874 7.230 -13.104 1.00 59.62 171 LEU A CA 1
ATOM 1350 C C . LEU A 1 171 ? -2.656 8.058 -12.655 1.00 59.62 171 LEU A C 1
ATOM 1352 O O . LEU A 1 171 ? -2.253 9.019 -13.313 1.00 59.62 171 LEU A O 1
ATOM 1356 N N . ARG A 1 172 ? -2.111 7.751 -11.475 1.00 55.62 172 ARG A N 1
ATOM 1357 C CA . ARG A 1 172 ? -1.124 8.602 -10.806 1.00 55.62 172 ARG A CA 1
ATOM 1358 C C . ARG A 1 172 ? 0.217 8.588 -11.542 1.00 55.62 172 ARG A C 1
ATOM 1360 O O . ARG A 1 172 ? 0.832 9.642 -11.704 1.00 55.62 172 ARG A O 1
ATOM 1367 N N . GLY A 1 173 ? 0.618 7.441 -12.087 1.00 56.19 173 GLY A N 1
ATOM 1368 C CA . GLY A 1 173 ? 1.860 7.340 -12.851 1.00 56.19 173 GLY A CA 1
ATOM 1369 C C . GLY A 1 173 ? 1.824 8.016 -14.237 1.00 56.19 173 GLY A C 1
ATOM 1370 O O . GLY A 1 173 ? 2.877 8.384 -14.757 1.00 56.19 173 GLY A O 1
ATOM 1371 N N . GLY A 1 174 ? 0.642 8.295 -14.811 1.00 54.91 174 GLY A N 1
ATOM 1372 C CA . GLY A 1 174 ? 0.524 8.958 -16.119 1.00 54.91 174 GLY A CA 1
ATOM 1373 C C . GLY A 1 174 ? 1.056 10.399 -16.122 1.00 54.91 174 GLY A C 1
ATOM 1374 O O . GLY A 1 174 ? 1.629 10.854 -17.112 1.00 54.91 174 GLY A O 1
ATOM 1375 N N . VAL A 1 175 ? 0.930 11.107 -14.993 1.00 52.34 175 VAL A N 1
ATOM 1376 C CA . VAL A 1 175 ? 1.475 12.465 -14.815 1.00 52.34 175 VAL A CA 1
ATOM 1377 C C . VAL A 1 175 ? 2.996 12.428 -14.722 1.00 52.34 175 VAL A C 1
ATOM 1379 O O . VAL A 1 175 ? 3.682 13.228 -15.353 1.00 52.34 175 VAL A O 1
ATOM 1382 N N . ALA A 1 176 ? 3.538 11.472 -13.974 1.00 48.22 176 ALA A N 1
ATOM 1383 C CA . ALA A 1 176 ? 4.974 11.331 -13.827 1.00 48.22 176 ALA A CA 1
ATOM 1384 C C . ALA A 1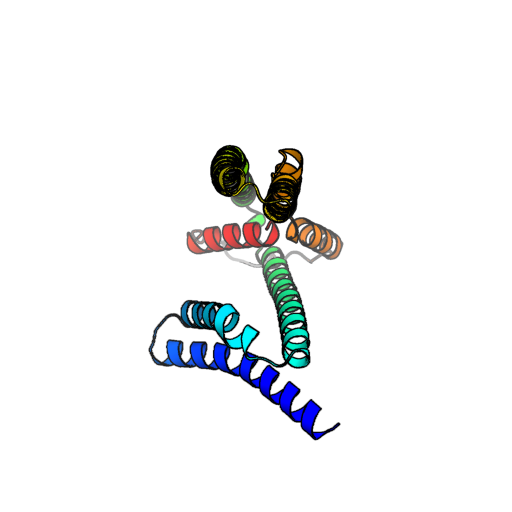 176 ? 5.628 10.813 -15.132 1.00 48.22 176 ALA A C 1
ATOM 1386 O O . ALA A 1 176 ? 6.741 11.221 -15.460 1.00 48.22 176 ALA A O 1
ATOM 1387 N N . PHE A 1 177 ? 4.901 10.038 -15.952 1.00 49.84 177 PHE A N 1
ATOM 1388 C CA . PHE A 1 177 ? 5.294 9.697 -17.325 1.00 49.84 177 PHE A CA 1
ATOM 1389 C C . PHE A 1 177 ? 5.322 10.926 -18.232 1.00 49.84 177 PHE A C 1
ATOM 1391 O O . PHE A 1 177 ? 6.287 11.116 -18.963 1.00 49.84 177 PHE A O 1
ATOM 1398 N N . ALA A 1 178 ? 4.299 11.783 -18.171 1.00 51.81 178 ALA A N 1
ATOM 1399 C CA . ALA A 1 178 ? 4.266 13.019 -18.949 1.00 51.81 178 ALA A CA 1
ATOM 1400 C C . ALA A 1 178 ? 5.427 13.959 -18.579 1.00 51.81 178 ALA A C 1
ATOM 1402 O O . ALA A 1 178 ? 6.038 14.551 -19.466 1.00 51.81 178 ALA A O 1
ATOM 1403 N N . ILE A 1 179 ? 5.775 14.048 -17.290 1.00 51.53 179 ILE A N 1
ATOM 1404 C CA . ILE A 1 179 ? 6.931 14.822 -16.815 1.00 51.53 179 ILE A CA 1
ATOM 1405 C C . ILE A 1 179 ? 8.244 14.204 -17.308 1.00 51.53 179 ILE A C 1
ATOM 1407 O O . ILE A 1 179 ? 9.095 14.933 -17.810 1.00 51.53 179 ILE A O 1
ATOM 1411 N N . ALA A 1 180 ? 8.411 12.880 -17.227 1.00 52.31 180 ALA A N 1
ATOM 1412 C CA . ALA A 1 180 ? 9.606 12.211 -17.737 1.00 52.31 180 ALA A CA 1
ATOM 1413 C C . ALA A 1 180 ? 9.729 12.360 -19.265 1.00 52.31 180 ALA A C 1
ATOM 1415 O O . ALA A 1 180 ? 10.782 12.734 -19.767 1.00 52.31 180 ALA A O 1
ATOM 1416 N N . ALA A 1 181 ? 8.648 12.164 -20.019 1.00 52.47 181 ALA A N 1
ATOM 1417 C CA . ALA A 1 181 ? 8.628 12.359 -21.467 1.00 52.47 181 ALA A CA 1
ATOM 1418 C C . ALA A 1 181 ? 8.926 13.811 -21.873 1.00 52.47 181 ALA A C 1
ATOM 1420 O O . ALA A 1 181 ? 9.651 14.028 -22.838 1.00 52.47 181 ALA A O 1
ATOM 1421 N N . ALA A 1 182 ? 8.428 14.801 -21.126 1.00 54.06 182 ALA A N 1
ATOM 1422 C CA . ALA A 1 182 ? 8.751 16.207 -21.358 1.00 54.06 182 ALA A CA 1
ATOM 1423 C C . ALA A 1 182 ? 10.209 16.544 -20.995 1.00 54.06 182 ALA A C 1
ATOM 1425 O O . ALA A 1 182 ? 10.844 17.319 -21.700 1.00 54.06 182 ALA A O 1
ATOM 1426 N N . ALA A 1 183 ? 10.758 15.942 -19.934 1.00 52.47 183 ALA A N 1
ATOM 1427 C CA . ALA A 1 183 ? 12.145 16.149 -19.514 1.00 52.47 183 ALA A CA 1
ATOM 1428 C C . ALA A 1 183 ? 13.165 15.473 -20.449 1.00 52.47 183 ALA A C 1
ATOM 1430 O O . ALA A 1 183 ? 14.236 16.023 -20.691 1.00 52.47 183 ALA A O 1
ATOM 1431 N N . TYR A 1 184 ? 12.837 14.297 -20.993 1.00 50.69 184 TYR A N 1
ATOM 1432 C CA . TYR A 1 184 ? 13.706 13.540 -21.904 1.00 50.69 184 TYR A CA 1
ATOM 1433 C C . TYR A 1 184 ? 13.455 13.842 -23.390 1.00 50.69 184 TYR A C 1
ATOM 1435 O O . TYR A 1 184 ? 14.300 13.516 -24.221 1.00 50.69 184 TYR A O 1
ATOM 1443 N N . GLY A 1 185 ? 12.344 14.500 -23.737 1.00 49.62 185 GLY A N 1
ATOM 1444 C CA . GLY A 1 185 ? 11.995 14.865 -25.115 1.00 49.62 185 GLY A CA 1
ATOM 1445 C C . GLY A 1 185 ? 12.922 15.899 -25.765 1.00 49.62 185 GLY A C 1
ATOM 1446 O O . GLY A 1 185 ? 12.947 15.981 -26.989 1.00 49.62 185 GLY A O 1
ATOM 1447 N N . ASP A 1 186 ? 13.704 16.637 -24.970 1.00 40.31 186 ASP A N 1
ATOM 1448 C CA . ASP A 1 186 ? 14.563 17.737 -25.443 1.00 40.31 186 ASP A CA 1
ATOM 1449 C C . ASP A 1 186 ? 16.067 17.389 -25.492 1.00 40.31 186 ASP A C 1
ATOM 1451 O O . ASP A 1 186 ? 16.907 18.243 -25.774 1.00 40.31 186 ASP A O 1
ATOM 1455 N N . SER A 1 187 ? 16.438 16.124 -25.244 1.00 42.66 187 SER A N 1
ATOM 1456 C CA . SER A 1 187 ? 17.827 15.658 -25.389 1.00 42.66 187 SER A CA 1
ATOM 1457 C C . SER A 1 187 ? 18.008 14.867 -26.684 1.00 42.66 187 SER A C 1
ATOM 1459 O O . SER A 1 187 ? 17.576 13.728 -26.838 1.00 42.66 187 SER A O 1
ATOM 1461 N N . SER A 1 188 ? 18.679 15.497 -27.642 1.00 45.84 188 SER A N 1
ATOM 1462 C CA . SER A 1 188 ? 19.157 14.907 -28.886 1.00 45.84 188 SER A CA 1
ATOM 1463 C C . SER A 1 188 ? 20.249 13.865 -28.606 1.00 45.84 188 SER A C 1
ATOM 1465 O O . SER A 1 188 ? 21.440 14.167 -28.583 1.00 45.84 188 SER A O 1
ATOM 1467 N N . PHE A 1 189 ? 19.851 12.610 -28.388 1.00 44.69 189 PHE A N 1
ATOM 1468 C CA . PHE A 1 189 ? 20.791 11.489 -28.321 1.00 44.69 189 PHE A CA 1
ATOM 1469 C C . PHE A 1 189 ? 21.364 11.182 -29.720 1.00 44.69 189 PHE A C 1
ATOM 1471 O O . PHE A 1 189 ? 20.590 11.032 -30.672 1.00 44.69 189 PHE A O 1
ATOM 1478 N N . PRO A 1 190 ? 22.695 11.059 -29.886 1.00 41.69 190 PRO A N 1
ATOM 1479 C CA . PRO A 1 190 ? 23.287 10.637 -31.151 1.00 41.69 190 PRO A CA 1
ATOM 1480 C C . PRO A 1 190 ? 22.918 9.178 -31.459 1.00 41.69 190 PRO A C 1
ATOM 1482 O O . PRO A 1 190 ? 22.932 8.314 -30.583 1.00 41.69 190 PRO A O 1
ATOM 1485 N N . ALA A 1 191 ? 22.580 8.905 -32.720 1.00 46.75 191 ALA A N 1
ATOM 1486 C CA . ALA A 1 191 ? 22.231 7.569 -33.192 1.00 46.75 191 ALA A CA 1
ATOM 1487 C C . ALA A 1 191 ? 23.445 6.619 -33.145 1.00 46.75 191 ALA A C 1
ATOM 1489 O O . ALA A 1 191 ? 24.496 6.973 -33.682 1.00 46.75 191 ALA A O 1
ATOM 1490 N N . PRO A 1 192 ? 23.320 5.395 -32.598 1.00 42.69 192 PRO A N 1
ATOM 1491 C CA . PRO A 1 192 ? 24.314 4.358 -32.816 1.00 42.69 192 PRO A CA 1
ATOM 1492 C C . PRO A 1 192 ? 23.911 3.507 -34.027 1.00 42.69 192 PRO A C 1
ATOM 1494 O O . PRO A 1 192 ? 22.966 2.729 -33.943 1.00 42.69 192 PRO A O 1
ATOM 1497 N N . CYS A 1 193 ? 24.627 3.679 -35.139 1.00 43.47 193 CYS A N 1
ATOM 1498 C CA . CYS A 1 193 ? 24.910 2.710 -36.214 1.00 43.47 193 CYS A CA 1
ATOM 1499 C C . CYS A 1 193 ? 26.135 3.295 -36.946 1.00 43.47 193 CYS A C 1
ATOM 1501 O O . CYS A 1 193 ? 26.093 4.451 -37.344 1.00 43.47 193 CYS A O 1
ATOM 1503 N N . GLU A 1 194 ? 27.315 2.677 -36.918 1.00 38.44 194 GLU A N 1
ATOM 1504 C CA . GLU A 1 194 ? 27.786 1.657 -37.870 1.00 38.44 194 GLU A CA 1
ATOM 1505 C C . GLU A 1 194 ? 29.093 1.059 -37.282 1.00 38.44 194 GLU A C 1
ATOM 1507 O O . GLU A 1 194 ? 29.868 1.784 -36.663 1.00 38.44 194 GLU A O 1
ATOM 1512 N N . ALA A 1 195 ? 29.404 -0.234 -37.383 1.00 41.16 195 ALA A N 1
ATOM 1513 C CA . ALA A 1 195 ? 29.897 -0.821 -38.622 1.00 41.16 195 ALA A CA 1
ATOM 1514 C C . ALA A 1 195 ? 29.792 -2.359 -38.613 1.00 41.16 195 ALA A C 1
ATOM 1516 O O . ALA A 1 195 ? 30.265 -3.026 -37.696 1.00 41.16 195 ALA A O 1
ATOM 1517 N N . THR A 1 196 ? 29.233 -2.884 -39.705 1.00 44.88 196 THR A N 1
ATOM 1518 C CA . THR A 1 196 ? 29.497 -4.224 -40.255 1.00 44.88 196 THR A CA 1
ATOM 1519 C C . THR A 1 196 ? 29.100 -5.424 -39.380 1.00 44.88 196 THR A C 1
ATOM 1521 O O . THR A 1 196 ? 29.938 -6.032 -38.731 1.00 44.88 196 THR A O 1
ATOM 1524 N N . HIS A 1 197 ? 27.818 -5.799 -39.415 1.00 39.66 197 HIS A N 1
ATOM 1525 C CA . HIS A 1 197 ? 27.291 -7.151 -39.695 1.00 39.66 197 HIS A CA 1
ATOM 1526 C C . HIS A 1 197 ? 25.818 -7.233 -39.246 1.00 39.66 197 HIS A C 1
ATOM 1528 O O . HIS A 1 197 ? 25.456 -6.869 -38.135 1.00 39.66 197 HIS A O 1
ATOM 1534 N N . THR A 1 198 ? 24.979 -7.694 -40.172 1.00 38.59 198 THR A N 1
ATOM 1535 C CA . THR A 1 198 ? 23.564 -8.091 -40.062 1.00 38.59 198 THR A CA 1
ATOM 1536 C C . THR A 1 198 ? 23.034 -8.372 -38.645 1.00 38.59 198 THR A C 1
ATOM 1538 O O . THR A 1 198 ? 23.328 -9.421 -38.074 1.00 38.59 198 THR A O 1
ATOM 1541 N N . CYS A 1 199 ? 22.151 -7.511 -38.126 1.00 37.41 199 CYS A N 1
ATOM 1542 C CA . CYS A 1 199 ? 21.288 -7.843 -36.989 1.00 37.41 199 CYS A CA 1
ATOM 1543 C C . CYS A 1 199 ? 20.144 -8.749 -37.471 1.00 37.41 199 CYS A C 1
ATOM 1545 O O . CYS A 1 199 ? 19.059 -8.285 -37.819 1.00 37.41 199 CYS A O 1
ATOM 1547 N N . THR A 1 200 ? 20.412 -10.049 -37.565 1.00 35.19 200 THR A N 1
ATOM 1548 C CA . THR A 1 200 ? 19.371 -11.071 -37.718 1.00 35.19 200 THR A CA 1
ATOM 1549 C C . THR A 1 200 ? 18.629 -11.249 -36.399 1.00 35.19 200 THR A C 1
ATOM 1551 O O . THR A 1 200 ? 19.250 -11.247 -35.340 1.00 35.19 200 THR A O 1
ATOM 1554 N N . GLY A 1 201 ? 17.302 -11.359 -36.490 1.00 48.41 201 GLY A N 1
ATOM 1555 C CA . GLY A 1 201 ? 16.369 -11.236 -35.376 1.00 48.41 201 GLY A CA 1
ATOM 1556 C C . GLY A 1 201 ? 16.649 -12.144 -34.182 1.00 48.41 201 GLY A C 1
ATOM 1557 O O . GLY A 1 201 ? 16.802 -13.354 -34.322 1.00 48.41 201 GLY A O 1
ATOM 1558 N N . GLU A 1 202 ? 16.625 -11.534 -33.002 1.00 38.09 202 GLU A N 1
ATOM 1559 C CA . GLU A 1 202 ? 16.369 -12.231 -31.750 1.00 38.09 202 GLU A CA 1
ATOM 1560 C C . GLU A 1 202 ? 14.854 -12.295 -31.547 1.00 38.09 202 GLU A C 1
ATOM 1562 O O . GLU A 1 202 ? 14.164 -11.272 -31.512 1.00 38.09 202 GLU A O 1
ATOM 1567 N N . GLU A 1 203 ? 14.332 -13.518 -31.467 1.00 38.62 203 GLU A N 1
ATOM 1568 C CA . GLU A 1 203 ? 12.958 -13.786 -31.070 1.00 38.62 203 GLU A CA 1
ATOM 1569 C C . GLU A 1 203 ? 12.644 -13.069 -29.753 1.00 38.62 203 GLU A C 1
ATOM 1571 O O . GLU A 1 203 ? 13.324 -13.230 -28.738 1.00 38.62 203 GLU A O 1
ATOM 1576 N N . LEU A 1 204 ? 11.583 -12.266 -29.780 1.00 45.34 204 LEU A N 1
ATOM 1577 C CA . LEU A 1 204 ? 11.072 -11.549 -28.624 1.00 45.34 204 LEU A CA 1
ATOM 1578 C C . LEU A 1 204 ? 10.578 -12.580 -27.593 1.00 45.34 204 LEU A C 1
ATOM 1580 O O . LEU A 1 204 ? 9.481 -13.124 -27.725 1.00 45.34 204 LEU A O 1
ATOM 1584 N N . SER A 1 205 ? 11.392 -12.877 -26.576 1.00 43.72 205 SER A N 1
ATOM 1585 C CA . SER A 1 205 ? 10.998 -13.797 -25.506 1.00 43.72 205 SER A CA 1
ATOM 1586 C C . SER A 1 205 ? 9.704 -13.293 -24.843 1.00 43.72 205 SER A C 1
ATOM 1588 O O . SER A 1 205 ? 9.641 -12.116 -24.466 1.00 43.72 205 SER A O 1
ATOM 1590 N N . PRO A 1 206 ? 8.676 -14.145 -24.651 1.00 45.72 206 PRO A N 1
ATOM 1591 C CA . PRO A 1 206 ? 7.406 -13.781 -24.015 1.00 45.72 206 PRO A CA 1
ATOM 1592 C C . PRO A 1 206 ? 7.577 -13.043 -22.679 1.00 45.72 206 PRO A C 1
ATOM 1594 O O . PRO A 1 206 ? 6.755 -12.201 -22.322 1.00 45.72 206 PRO A O 1
ATOM 1597 N N . GLY A 1 207 ? 8.679 -13.307 -21.967 1.00 38.59 207 GLY A N 1
ATOM 1598 C CA . GLY A 1 207 ? 9.031 -12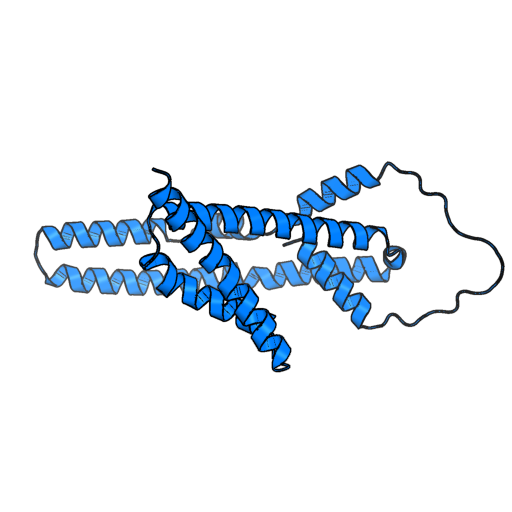.629 -20.722 1.00 38.59 207 GLY A CA 1
ATOM 1599 C C . GLY A 1 207 ? 9.277 -11.126 -20.876 1.00 38.59 207 GLY A C 1
ATOM 1600 O O . GLY A 1 207 ? 8.889 -10.369 -19.993 1.00 38.59 207 GLY A O 1
ATOM 1601 N N . LEU A 1 208 ? 9.841 -10.669 -22.000 1.00 47.84 208 LEU A N 1
ATOM 1602 C CA . LEU A 1 208 ? 10.116 -9.248 -22.245 1.00 47.84 208 LEU A CA 1
ATOM 1603 C C . LEU A 1 208 ? 8.821 -8.468 -22.514 1.00 47.84 208 LEU A C 1
ATOM 1605 O O . LEU A 1 208 ? 8.638 -7.370 -21.997 1.00 47.84 208 LEU A O 1
ATOM 1609 N N . ALA A 1 209 ? 7.887 -9.072 -23.254 1.00 45.59 209 ALA A N 1
ATOM 1610 C CA . ALA A 1 209 ? 6.564 -8.503 -23.507 1.00 45.59 209 ALA A CA 1
ATOM 1611 C C . ALA A 1 209 ? 5.709 -8.446 -22.226 1.00 45.59 209 ALA A C 1
ATOM 1613 O O . ALA A 1 209 ? 5.003 -7.464 -21.993 1.00 45.59 209 ALA A O 1
ATOM 1614 N N . ILE A 1 210 ? 5.814 -9.463 -21.362 1.00 48.53 210 ILE A N 1
ATOM 1615 C CA . ILE A 1 210 ? 5.174 -9.476 -20.037 1.00 48.53 210 ILE A CA 1
ATOM 1616 C C . ILE A 1 210 ? 5.786 -8.397 -19.137 1.00 48.53 210 ILE A C 1
ATOM 1618 O O . ILE A 1 210 ? 5.043 -7.677 -18.467 1.00 48.53 210 ILE A O 1
ATOM 1622 N N . LEU A 1 211 ? 7.112 -8.223 -19.156 1.00 50.91 211 LEU A N 1
ATOM 1623 C CA . LEU A 1 211 ? 7.786 -7.171 -18.396 1.00 50.91 211 LEU A CA 1
ATOM 1624 C C . LEU A 1 211 ? 7.345 -5.780 -18.873 1.00 50.91 211 LEU A C 1
ATOM 1626 O O . LEU A 1 211 ? 7.016 -4.934 -18.052 1.00 50.91 211 LEU A O 1
ATOM 1630 N N . GLN A 1 212 ? 7.248 -5.565 -20.188 1.00 50.75 212 GLN A N 1
ATOM 1631 C CA . GLN A 1 212 ? 6.786 -4.311 -20.792 1.00 50.75 212 GLN A CA 1
ATOM 1632 C C . GLN A 1 212 ? 5.322 -3.999 -20.477 1.00 50.75 212 GLN A C 1
ATOM 1634 O O . GLN A 1 212 ? 5.004 -2.860 -20.143 1.00 50.75 212 GLN A O 1
ATOM 1639 N N . ALA A 1 213 ? 4.436 -4.996 -20.546 1.00 51.62 213 ALA A N 1
ATOM 1640 C CA . ALA A 1 213 ? 3.040 -4.838 -20.155 1.00 51.62 213 ALA A CA 1
ATOM 1641 C C . ALA A 1 213 ? 2.932 -4.484 -18.669 1.00 51.62 213 ALA A C 1
ATOM 1643 O O . ALA A 1 213 ? 2.236 -3.540 -18.315 1.00 51.62 213 ALA A O 1
ATOM 1644 N N . THR A 1 214 ? 3.677 -5.182 -17.810 1.00 52.72 214 THR A N 1
ATOM 1645 C CA . THR A 1 214 ? 3.698 -4.927 -16.362 1.00 52.72 214 THR A CA 1
ATOM 1646 C C . THR A 1 214 ? 4.247 -3.535 -16.041 1.00 52.72 214 THR A C 1
ATOM 1648 O O . THR A 1 214 ? 3.727 -2.856 -15.163 1.00 52.72 214 THR A O 1
ATOM 1651 N N . LEU A 1 215 ? 5.248 -3.077 -16.792 1.00 55.09 215 LEU A N 1
ATOM 1652 C CA . LEU A 1 215 ? 5.910 -1.786 -16.619 1.00 55.09 215 LEU A CA 1
ATOM 1653 C C . LEU A 1 215 ? 5.045 -0.618 -17.114 1.00 55.09 215 LEU A C 1
ATOM 1655 O O . LEU A 1 215 ? 4.936 0.389 -16.422 1.00 55.09 215 LEU A O 1
ATOM 1659 N N . LEU A 1 216 ? 4.344 -0.778 -18.242 1.00 54.91 216 LEU A N 1
ATOM 1660 C CA . LEU A 1 216 ? 3.309 0.163 -18.685 1.00 54.91 216 LEU A CA 1
ATOM 1661 C C . LEU A 1 216 ? 2.156 0.230 -17.681 1.00 54.91 216 LEU A C 1
ATOM 1663 O O . LEU A 1 216 ? 1.704 1.318 -17.345 1.00 54.91 216 LEU A O 1
ATOM 1667 N N . ILE A 1 217 ? 1.702 -0.915 -17.167 1.00 54.81 217 ILE A N 1
ATOM 1668 C CA . ILE A 1 217 ? 0.625 -0.965 -16.172 1.00 54.81 217 ILE A CA 1
ATOM 1669 C C . ILE A 1 217 ? 1.053 -0.252 -14.890 1.00 54.81 217 ILE A C 1
ATOM 1671 O O . ILE A 1 217 ? 0.304 0.591 -14.423 1.00 54.81 217 ILE A O 1
ATOM 1675 N N . ALA A 1 218 ? 2.259 -0.510 -14.380 1.00 53.03 218 ALA A N 1
ATOM 1676 C CA . ALA A 1 218 ? 2.788 0.134 -13.178 1.00 53.03 218 ALA A CA 1
ATOM 1677 C C . ALA A 1 218 ? 3.041 1.645 -13.346 1.00 53.03 218 ALA A C 1
ATOM 1679 O O . ALA A 1 218 ? 2.998 2.383 -12.370 1.00 53.03 218 ALA A O 1
ATOM 1680 N N . VAL A 1 219 ? 3.256 2.120 -14.575 1.00 50.94 219 VAL A N 1
ATOM 1681 C CA . VAL A 1 219 ? 3.300 3.553 -14.905 1.00 50.94 219 VAL A CA 1
ATOM 1682 C C . VAL A 1 219 ? 1.892 4.147 -15.081 1.00 50.94 219 VAL A C 1
ATOM 1684 O O . VAL A 1 219 ? 1.735 5.357 -15.021 1.00 50.94 219 VAL A O 1
ATOM 1687 N N . PHE A 1 220 ? 0.842 3.348 -15.276 1.00 45.09 220 PHE A N 1
ATOM 1688 C CA . PHE A 1 220 ? -0.535 3.835 -15.463 1.00 45.09 220 PHE A CA 1
ATOM 1689 C C . PHE A 1 220 ? -1.490 3.557 -14.290 1.00 45.09 220 PHE A C 1
ATOM 1691 O O . PHE A 1 220 ? -2.603 4.086 -14.304 1.00 45.09 220 PHE A O 1
ATOM 1698 N N . THR A 1 221 ? -1.095 2.755 -13.300 1.00 46.25 221 THR A N 1
ATOM 1699 C CA . THR A 1 221 ? -1.711 2.664 -11.959 1.00 46.25 221 THR A CA 1
ATOM 1700 C C . THR A 1 221 ? -1.057 3.658 -11.019 1.00 46.25 221 THR A C 1
ATOM 1702 O O . THR A 1 221 ? -1.797 4.487 -10.442 1.00 46.25 221 THR A O 1
#

InterPro domains:
  IPR006153 Cation/H+ exchanger, transmembrane domain [PF00999] (6-190)
  IPR018422 Cation/H+ exchanger, CPA1 family [PTHR10110] (8-221)

pLDDT: mean 72.01, std 16.82, range [35.19, 97.12]

Organism: NCBI:txid141414

Solvent-accessible surface area (backbone atoms only — not comparable to full-atom values): 12564 Å² total; per-residue (Å²): 108,70,75,57,54,54,50,35,52,48,55,38,49,48,66,54,48,52,36,54,51,41,21,55,52,26,45,75,69,76,45,65,24,70,60,40,25,50,52,45,48,56,51,38,65,66,57,47,61,76,71,46,53,74,68,30,46,53,52,43,50,56,50,51,52,52,49,50,54,51,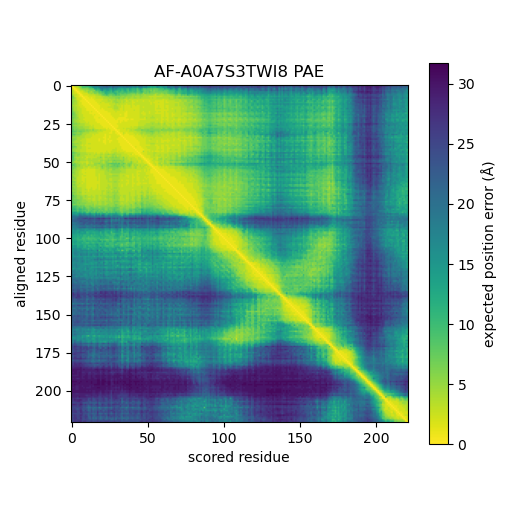50,50,51,51,52,51,51,53,48,54,51,53,60,72,71,50,78,66,68,80,41,79,64,43,60,54,49,52,52,50,50,53,50,50,50,54,56,62,51,48,51,56,71,65,46,47,61,56,53,53,50,52,53,53,50,54,53,52,52,54,48,59,57,43,64,72,64,80,41,78,67,42,54,56,50,48,50,52,52,52,48,59,50,57,76,64,56,82,47,73,68,55,52,54,50,61,64,58,66,44,42,58,28,47,56,57,48,52,52,48,50,62,67,55,68,77,61,88,72,82,82,91,83,87,83,92,78,86,90,71,85,78,78,81,53,70,66,57,57,50,49,51,53,53,44,52,47,63,37,42,61

Secondary structure (DSSP, 8-state):
-HHHHHHHHHHHHHHHHHHHHHHHHHHHTTS-HHHHHHHHHHHHHHHHHHHS-HHHHHHHHHHHHHHHHHHHHHHHHHHHHHHHH-GGGGSHHHHHHHHHHHHHHHHHHHHHHHHHHHHHHHHHHHHHHHHHHHHTS--HHHHHHHHHHHHHHHHT---HHHHHHHHHTT-HHHHHHHHHHHHHTT--PPP---SS---PPPP--HHHHHHHHHHHHHHH-